Protein AF-A0A9D4QMS8-F1 (afdb_monomer_lite)

Radius of gyration: 31.34 Å; chains: 1; bounding box: 72×50×86 Å

Organism: Dreissena polymorpha (NCBI:txid45954)

Structure (mmCIF, N/CA/C/O backbone):
data_AF-A0A9D4QMS8-F1
#
_entry.id   AF-A0A9D4QMS8-F1
#
loop_
_atom_site.group_PDB
_atom_site.id
_atom_site.type_symbol
_atom_site.label_atom_id
_atom_site.label_alt_id
_atom_site.label_comp_id
_atom_site.label_asym_id
_atom_site.label_entity_id
_atom_site.label_seq_id
_atom_site.pdbx_PDB_ins_code
_atom_site.Cartn_x
_atom_site.Cartn_y
_atom_site.Cartn_z
_atom_site.occupancy
_atom_site.B_iso_or_equiv
_atom_site.auth_seq_id
_atom_site.auth_comp_id
_atom_site.auth_asym_id
_atom_site.auth_atom_id
_atom_site.pdbx_PDB_model_num
ATOM 1 N N . MET A 1 1 ? -24.907 -7.810 44.178 1.00 37.44 1 MET A N 1
ATOM 2 C CA . MET A 1 1 ? -25.648 -6.764 44.920 1.00 37.44 1 MET A CA 1
ATOM 3 C C . MET A 1 1 ? -25.912 -5.608 43.970 1.00 37.44 1 MET A C 1
ATOM 5 O O . MET A 1 1 ? -24.950 -5.029 43.487 1.00 37.44 1 MET A O 1
ATOM 9 N N . ARG A 1 2 ? -27.178 -5.302 43.659 1.00 38.91 2 ARG A N 1
ATOM 10 C CA . ARG A 1 2 ? -27.547 -4.048 42.981 1.00 38.91 2 ARG A CA 1
ATOM 11 C C . ARG A 1 2 ? -27.600 -2.960 44.054 1.00 38.91 2 ARG A C 1
ATOM 13 O O . ARG A 1 2 ? -28.464 -3.035 44.921 1.00 38.91 2 ARG A O 1
ATOM 20 N N . GLN A 1 3 ? -26.675 -2.004 44.044 1.00 41.88 3 GLN A N 1
ATOM 21 C CA . GLN A 1 3 ? -26.854 -0.771 44.811 1.00 41.88 3 GLN A CA 1
ATOM 22 C C . GLN A 1 3 ? -27.420 0.285 43.865 1.00 41.88 3 GLN A C 1
ATOM 24 O O . GLN A 1 3 ? -26.718 0.803 43.003 1.00 41.88 3 GLN A O 1
ATOM 29 N N . THR A 1 4 ? -28.710 0.574 44.013 1.00 39.75 4 THR A N 1
ATOM 30 C CA . THR A 1 4 ? -29.374 1.683 43.327 1.00 39.75 4 THR A CA 1
ATOM 31 C C . THR A 1 4 ? -29.282 2.907 44.238 1.00 39.75 4 THR A C 1
ATOM 33 O O . THR A 1 4 ? -30.082 3.059 45.157 1.00 39.75 4 THR A O 1
ATOM 36 N N . LEU A 1 5 ? -28.280 3.764 44.034 1.00 39.78 5 LEU A N 1
ATOM 37 C CA . LEU A 1 5 ? -28.201 5.067 44.701 1.00 39.78 5 LEU A CA 1
ATOM 38 C C . LEU A 1 5 ? -29.027 6.077 43.898 1.00 39.78 5 LEU A C 1
ATOM 40 O O . LEU A 1 5 ? -28.584 6.597 42.878 1.00 39.78 5 LEU A O 1
ATOM 44 N N . THR A 1 6 ? -30.255 6.336 44.342 1.00 34.12 6 THR A N 1
ATOM 45 C CA . THR A 1 6 ? -31.127 7.361 43.753 1.00 34.12 6 THR A CA 1
ATOM 46 C C . THR A 1 6 ? -30.777 8.728 44.349 1.00 34.12 6 THR A C 1
ATOM 48 O O . THR A 1 6 ? -31.204 9.054 45.454 1.00 34.12 6 THR A O 1
ATOM 51 N N . CYS A 1 7 ? -29.997 9.532 43.624 1.00 36.03 7 CYS A N 1
ATOM 52 C CA . CYS A 1 7 ? -29.842 10.970 43.863 1.00 36.03 7 CYS A CA 1
ATOM 53 C C . CYS A 1 7 ? -30.519 11.738 42.713 1.00 36.03 7 CYS A C 1
ATOM 55 O O . CYS A 1 7 ? -30.542 11.261 41.583 1.00 36.03 7 CYS A O 1
ATOM 57 N N . LYS A 1 8 ? -31.088 12.916 42.991 1.00 45.84 8 LYS A N 1
ATOM 58 C CA . LYS A 1 8 ? -31.917 13.746 42.086 1.00 45.84 8 LYS A CA 1
ATOM 59 C C . LYS A 1 8 ? -31.220 14.289 40.811 1.00 45.84 8 LYS A C 1
ATOM 61 O O . LYS A 1 8 ? -31.780 15.156 40.155 1.00 45.84 8 LYS A O 1
ATOM 66 N N . TYR A 1 9 ? -30.043 13.796 40.433 1.00 44.19 9 TYR A N 1
ATOM 67 C CA . TYR A 1 9 ? -29.250 14.269 39.293 1.00 44.19 9 TYR A CA 1
ATOM 68 C C . TYR A 1 9 ? -28.593 13.067 38.592 1.00 44.19 9 TYR A C 1
ATOM 70 O O . TYR A 1 9 ? -27.932 12.291 39.271 1.00 44.19 9 TYR A O 1
ATOM 78 N N . LYS A 1 10 ? -28.816 12.916 37.273 1.00 53.00 10 LYS A N 1
ATOM 79 C CA . LYS A 1 10 ? -28.286 11.894 36.330 1.00 53.00 10 LYS A CA 1
ATOM 80 C C . LYS A 1 10 ? -28.158 10.457 36.892 1.00 53.00 10 LYS A C 1
ATOM 82 O O . LYS A 1 10 ? -27.239 10.128 37.640 1.00 53.00 10 LYS A O 1
ATOM 87 N N . LYS A 1 11 ? -29.077 9.563 36.511 1.00 69.38 11 LYS A N 1
ATOM 88 C CA . LYS A 1 11 ? -29.089 8.161 36.964 1.00 69.38 11 LYS A CA 1
ATOM 89 C C . LYS A 1 11 ? -28.050 7.344 36.185 1.00 69.38 11 LYS A C 1
ATOM 91 O O . LYS A 1 11 ? -28.355 6.845 35.116 1.00 69.38 11 LYS A O 1
ATOM 96 N N . VAL A 1 12 ? -26.850 7.190 36.743 1.00 78.19 12 VAL A N 1
ATOM 97 C CA . VAL A 1 12 ? -25.803 6.302 36.201 1.00 78.19 12 VAL A CA 1
ATOM 98 C C . VAL A 1 12 ? -25.992 4.888 36.754 1.00 78.19 12 VAL A C 1
ATOM 100 O O . VAL A 1 12 ? -26.058 4.708 37.975 1.00 78.19 12 VAL A O 1
ATOM 103 N N . LEU A 1 13 ? -26.046 3.876 35.887 1.00 81.69 13 LEU A N 1
ATOM 104 C CA . LEU A 1 13 ? -26.132 2.472 36.297 1.00 81.69 13 LEU A CA 1
ATOM 105 C C . LEU A 1 13 ? -24.728 1.881 36.471 1.00 81.69 13 LEU A C 1
ATOM 107 O O . LEU A 1 13 ? -23.961 1.796 35.519 1.00 81.69 13 LEU A O 1
ATOM 111 N N . LEU A 1 14 ? -24.387 1.462 37.692 1.00 86.62 14 LEU A N 1
ATOM 112 C CA . LEU A 1 14 ? -23.085 0.875 38.032 1.00 86.62 14 LEU A CA 1
ATOM 113 C C . LEU A 1 14 ? -23.229 -0.625 38.306 1.00 86.62 14 LEU A C 1
ATOM 115 O O . LEU A 1 14 ? -23.933 -1.025 39.237 1.00 86.62 14 LEU A O 1
ATOM 119 N N . VAL A 1 15 ? -22.534 -1.454 37.527 1.00 87.88 15 VAL A N 1
ATOM 120 C CA . VAL A 1 15 ? -22.555 -2.919 37.655 1.00 87.88 15 VAL A CA 1
ATOM 121 C C . VAL A 1 15 ? -21.133 -3.468 37.663 1.00 87.88 15 VAL A C 1
ATOM 123 O O . VAL A 1 15 ? -20.350 -3.242 36.749 1.00 87.88 15 VAL A O 1
ATOM 126 N N . THR A 1 16 ? -20.773 -4.226 38.696 1.00 87.19 16 THR A N 1
ATOM 127 C CA . THR A 1 16 ? -19.440 -4.851 38.754 1.00 87.19 16 THR A CA 1
ATOM 128 C C . THR A 1 16 ? -19.381 -6.133 37.924 1.00 87.19 16 THR A C 1
ATOM 130 O O . THR A 1 16 ? -18.421 -6.339 37.193 1.00 87.19 16 THR A O 1
ATOM 133 N N . TYR A 1 17 ? -20.414 -6.974 38.015 1.00 89.88 17 TYR A N 1
ATOM 134 C CA . TYR A 1 17 ? -20.514 -8.236 37.284 1.00 89.88 17 TYR A CA 1
ATOM 135 C C . TYR A 1 17 ? -21.948 -8.467 36.817 1.00 89.88 17 TYR A C 1
ATOM 137 O O . TYR A 1 17 ? -22.880 -8.304 37.612 1.00 89.88 17 TYR A O 1
ATOM 145 N N . GLY A 1 18 ? -22.114 -8.922 35.576 1.00 89.50 18 GLY A N 1
ATOM 146 C CA . GLY A 1 18 ? -23.362 -9.516 35.098 1.00 89.50 18 GLY A CA 1
ATOM 147 C C . GLY A 1 18 ? -23.845 -8.976 33.758 1.00 89.50 18 GLY A C 1
ATOM 148 O O . GLY A 1 18 ? -23.089 -8.391 32.990 1.00 89.50 18 GLY A O 1
ATOM 149 N N . VAL A 1 19 ? -25.127 -9.215 33.488 1.00 90.25 19 VAL A N 1
ATOM 150 C CA . VAL A 1 19 ? -25.818 -8.708 32.301 1.00 90.25 19 VAL A CA 1
ATOM 151 C C . VAL A 1 19 ? -26.531 -7.411 32.662 1.00 90.25 19 VAL A C 1
ATOM 153 O O . VAL A 1 19 ? -27.260 -7.357 33.660 1.00 90.25 19 VAL A O 1
ATOM 156 N N . THR A 1 20 ? -26.314 -6.380 31.854 1.00 89.06 20 THR A N 1
ATOM 157 C CA . THR A 1 20 ? -26.879 -5.045 32.043 1.00 89.06 20 THR A CA 1
ATOM 158 C C . THR A 1 20 ? -27.682 -4.651 30.814 1.00 89.06 20 THR A C 1
ATOM 160 O O . THR A 1 20 ? -27.188 -4.771 29.699 1.00 89.06 20 THR A O 1
ATOM 163 N N . VAL A 1 21 ? -28.911 -4.186 31.039 1.00 88.19 21 VAL A N 1
ATOM 164 C CA . VAL A 1 21 ? -29.788 -3.622 30.009 1.00 88.19 21 VAL A CA 1
ATOM 165 C C . VAL A 1 21 ? -30.271 -2.264 30.505 1.00 88.19 21 VAL A C 1
ATOM 167 O O . VAL A 1 21 ? -30.717 -2.171 31.656 1.00 88.19 21 VAL A O 1
ATOM 170 N N . GLY A 1 22 ? -30.168 -1.229 29.678 1.00 82.62 22 GLY A N 1
ATOM 171 C CA . GLY A 1 22 ? -30.729 0.088 29.972 1.00 82.62 22 GLY A CA 1
ATOM 172 C C . GLY A 1 22 ? -30.340 1.152 28.953 1.00 82.62 22 GLY A C 1
ATOM 173 O O . GLY A 1 22 ? -29.416 0.965 28.178 1.00 82.62 22 GLY A O 1
ATOM 174 N N . ASP A 1 23 ? -31.023 2.287 29.004 1.00 80.44 23 ASP A N 1
ATOM 175 C CA . ASP A 1 23 ? -31.020 3.210 27.862 1.00 80.44 23 ASP A CA 1
ATOM 176 C C . ASP A 1 23 ? -29.972 4.334 27.996 1.00 80.44 23 ASP A C 1
ATOM 178 O O . ASP A 1 23 ? -29.626 4.987 27.019 1.00 80.44 23 ASP A O 1
ATOM 182 N N . LEU A 1 24 ? -29.461 4.598 29.210 1.00 86.94 24 LEU A N 1
ATOM 183 C CA . LEU A 1 24 ? -28.627 5.775 29.482 1.00 86.94 24 LEU A CA 1
ATOM 184 C C . LEU A 1 24 ? -27.561 5.532 30.562 1.00 86.94 24 LEU A C 1
ATOM 186 O O . LEU A 1 24 ? -27.858 4.961 31.617 1.00 86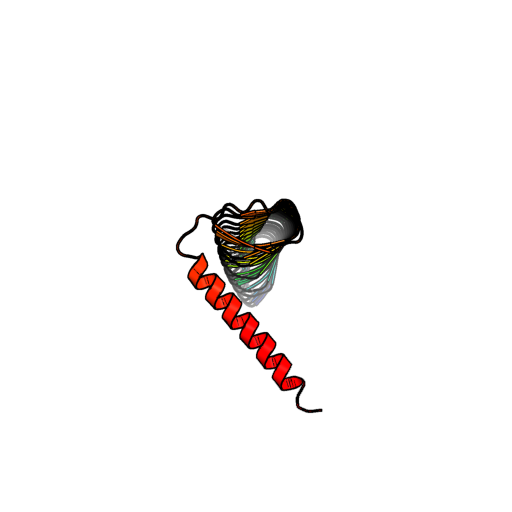.94 24 LEU A O 1
ATOM 190 N N . ASP A 1 25 ? -26.356 6.069 30.344 1.00 89.38 25 ASP A N 1
ATOM 191 C CA . ASP A 1 25 ? -25.272 6.188 31.333 1.00 89.38 25 ASP A CA 1
ATOM 192 C C . ASP A 1 25 ? -24.930 4.857 32.044 1.00 89.38 25 ASP A C 1
ATOM 194 O O . ASP A 1 25 ? -25.018 4.728 33.276 1.00 89.38 25 ASP A O 1
ATOM 198 N N . ILE A 1 26 ? -24.500 3.848 31.284 1.00 89.50 26 ILE A N 1
ATOM 199 C CA . ILE A 1 26 ? -24.148 2.527 31.824 1.00 89.50 26 ILE A CA 1
ATOM 200 C C . ILE A 1 26 ? -22.644 2.418 32.096 1.00 89.50 26 ILE A C 1
ATOM 202 O O . ILE A 1 26 ? -21.803 2.714 31.251 1.00 89.50 26 ILE A O 1
ATOM 206 N N . LYS A 1 27 ? -22.283 1.921 33.283 1.00 93.31 27 LYS A N 1
ATOM 207 C CA . LYS A 1 27 ? -20.908 1.578 33.666 1.00 93.31 27 LYS A CA 1
ATOM 208 C C . LYS A 1 27 ? -20.825 0.136 34.157 1.00 93.31 27 LYS A C 1
ATOM 210 O O . LYS A 1 27 ? -21.314 -0.173 35.246 1.00 93.31 27 LYS A O 1
ATOM 215 N N . VAL A 1 28 ? -20.143 -0.721 33.397 1.00 91.81 28 VAL A N 1
ATOM 216 C CA . VAL A 1 28 ? -19.930 -2.139 33.729 1.00 91.81 28 VAL A CA 1
ATOM 217 C C . VAL A 1 28 ? -18.442 -2.461 33.860 1.00 91.81 28 VAL A C 1
ATOM 219 O O . VAL A 1 28 ? -17.630 -2.095 33.012 1.00 91.81 28 VAL A O 1
ATOM 222 N N . THR A 1 29 ? -18.051 -3.168 34.923 1.00 92.12 29 THR A N 1
ATOM 223 C CA . THR A 1 29 ? -16.671 -3.673 35.040 1.00 92.12 29 THR A CA 1
ATOM 224 C C . THR A 1 29 ? -16.492 -4.966 34.247 1.00 92.12 29 THR A C 1
ATOM 226 O O . THR A 1 29 ? -15.608 -5.027 33.399 1.00 92.12 29 THR A O 1
ATOM 229 N N . TYR A 1 30 ? -17.347 -5.965 34.469 1.00 93.12 30 TYR A N 1
ATOM 230 C CA . TYR A 1 30 ? -17.309 -7.246 33.764 1.00 93.12 30 TYR A CA 1
ATOM 231 C C . TYR A 1 30 ? -18.706 -7.678 33.317 1.00 93.12 30 TYR A C 1
ATOM 233 O O . TYR A 1 30 ? -19.609 -7.803 34.150 1.00 93.12 30 TYR A O 1
ATOM 241 N N . GLY A 1 31 ? -18.874 -7.996 32.034 1.00 92.19 31 GLY A N 1
ATOM 242 C CA . GLY A 1 31 ? -20.051 -8.730 31.567 1.00 92.19 31 GLY A CA 1
ATOM 243 C C . GLY A 1 31 ? -20.598 -8.292 30.217 1.00 92.19 31 GLY A C 1
ATOM 244 O O . GLY A 1 31 ? -19.858 -7.844 29.348 1.00 92.19 31 GLY A O 1
ATOM 245 N N . VAL A 1 32 ? -21.903 -8.489 30.039 1.00 93.50 32 VAL A N 1
ATOM 246 C CA . VAL A 1 32 ? -22.615 -8.187 28.790 1.00 93.50 32 VAL A CA 1
ATOM 247 C C . VAL A 1 32 ? -23.472 -6.951 29.006 1.00 93.50 32 VAL A C 1
ATOM 249 O O . VAL A 1 32 ? -24.218 -6.885 29.986 1.00 93.50 32 VAL A O 1
ATOM 252 N N . THR A 1 33 ? -23.365 -5.983 28.104 1.00 93.44 33 THR A N 1
ATOM 253 C CA . THR A 1 33 ? -24.121 -4.731 28.162 1.00 93.44 33 THR A CA 1
ATOM 254 C C . THR A 1 33 ? -24.902 -4.534 26.875 1.00 93.44 33 THR A C 1
ATOM 256 O O . THR A 1 33 ? -24.331 -4.653 25.797 1.00 93.44 33 THR A O 1
ATOM 259 N N . VAL A 1 34 ? -26.188 -4.225 27.013 1.00 93.44 34 VAL A N 1
ATOM 260 C CA . VAL A 1 34 ? -27.060 -3.758 25.933 1.00 93.44 34 VAL A CA 1
ATOM 261 C C . VAL A 1 34 ? -27.623 -2.405 26.355 1.00 93.44 34 VAL A C 1
ATOM 263 O O . VAL A 1 34 ? -28.148 -2.294 27.468 1.00 93.44 34 VAL A O 1
ATOM 266 N N . GLY A 1 35 ? -27.501 -1.386 25.516 1.00 89.94 35 GLY A N 1
ATOM 267 C CA . GLY A 1 35 ? -28.077 -0.076 25.803 1.00 89.94 35 GLY A CA 1
ATOM 268 C C . GLY A 1 35 ? -27.888 0.933 24.686 1.00 89.94 35 GLY A C 1
ATOM 269 O O . GLY A 1 35 ? -27.147 0.667 23.753 1.00 89.94 35 GLY A O 1
ATOM 270 N N . ASP A 1 36 ? -28.503 2.100 24.820 1.00 87.94 36 ASP A N 1
ATOM 271 C CA . ASP A 1 36 ? -28.596 3.026 23.686 1.00 87.94 36 ASP A CA 1
ATOM 272 C C . ASP A 1 36 ? -27.530 4.130 23.765 1.00 87.94 36 ASP A C 1
ATOM 274 O O . ASP A 1 36 ? -26.875 4.432 22.772 1.00 87.94 36 ASP A O 1
ATOM 278 N N . LEU A 1 37 ? -27.313 4.717 24.954 1.00 90.75 37 LEU A N 1
ATOM 279 C CA . LEU A 1 37 ? -26.464 5.902 25.124 1.00 90.75 37 LEU A CA 1
ATOM 280 C C . LEU A 1 37 ? -25.437 5.785 26.260 1.00 90.75 37 LEU A C 1
ATOM 282 O O . LEU A 1 37 ? -25.763 5.394 27.388 1.00 90.75 37 LEU A O 1
ATOM 286 N N . ASP A 1 38 ? -24.222 6.287 26.009 1.00 93.25 38 ASP A N 1
ATOM 287 C CA . ASP A 1 38 ? -23.189 6.541 27.026 1.00 93.25 38 ASP A CA 1
ATOM 288 C C . ASP A 1 38 ? -22.756 5.258 27.772 1.00 93.25 38 ASP A C 1
ATOM 290 O O . ASP A 1 38 ? -22.838 5.150 29.006 1.00 93.25 38 ASP A O 1
ATOM 294 N N . ILE A 1 39 ? -22.254 4.262 27.035 1.00 94.19 39 ILE A N 1
ATOM 295 C CA . ILE A 1 39 ? -21.845 2.967 27.600 1.00 94.19 39 ILE A CA 1
ATOM 296 C C . ILE A 1 39 ? -20.343 2.928 27.890 1.00 94.19 39 ILE A C 1
ATOM 298 O O . ILE A 1 39 ? -19.499 3.187 27.033 1.00 94.19 39 ILE A O 1
ATOM 302 N N . LYS A 1 40 ? -19.976 2.528 29.111 1.00 96.31 40 LYS A N 1
ATOM 303 C CA . LYS A 1 40 ? -18.587 2.283 29.528 1.00 96.31 40 LYS A CA 1
ATOM 304 C C . LYS A 1 40 ? -18.425 0.872 30.077 1.00 96.31 40 LYS A C 1
ATOM 306 O O . LYS A 1 40 ? -18.918 0.577 31.166 1.00 96.31 40 LYS A O 1
ATOM 311 N N . VAL A 1 41 ? -17.664 0.032 29.377 1.00 95.88 41 VAL A N 1
ATOM 312 C CA . VAL A 1 41 ? -17.358 -1.346 29.793 1.00 95.88 41 VAL A CA 1
ATOM 313 C C . VAL A 1 41 ? -15.852 -1.541 29.947 1.00 95.88 41 VAL A C 1
ATOM 315 O O . VAL A 1 41 ? -15.060 -1.157 29.088 1.00 95.88 41 VAL A O 1
ATOM 318 N N . THR A 1 42 ? -15.419 -2.141 31.057 1.00 97.00 42 THR A N 1
ATOM 319 C CA . THR A 1 42 ? -13.993 -2.486 31.214 1.00 97.00 42 THR A CA 1
ATOM 320 C C . THR A 1 42 ? -13.676 -3.795 30.492 1.00 97.00 42 THR A C 1
ATOM 322 O O . THR A 1 42 ? -12.776 -3.818 29.659 1.00 97.00 42 THR A O 1
ATOM 325 N N . TYR A 1 43 ? -14.445 -4.854 30.751 1.00 96.50 43 TYR A N 1
ATOM 326 C CA . TYR A 1 43 ? -14.286 -6.161 30.117 1.00 96.50 43 TYR A CA 1
ATOM 327 C C . TYR A 1 43 ? -15.636 -6.740 29.688 1.00 96.50 43 TYR A C 1
ATOM 329 O O . TYR A 1 43 ? -16.521 -6.920 30.529 1.00 96.50 43 TYR A O 1
ATOM 337 N N . GLY A 1 44 ? -15.766 -7.117 28.416 1.00 95.50 44 GLY A N 1
ATOM 338 C CA . GLY A 1 44 ? -16.852 -7.987 27.964 1.00 95.50 44 GLY A CA 1
ATOM 339 C C . GLY A 1 44 ? -17.459 -7.622 26.617 1.00 95.50 44 GLY A C 1
ATOM 340 O O . GLY A 1 44 ? -16.762 -7.156 25.722 1.00 95.50 44 GLY A O 1
ATOM 341 N N . VAL A 1 45 ? -18.751 -7.907 26.463 1.00 96.56 45 VAL A N 1
ATOM 342 C CA . VAL A 1 45 ? -19.480 -7.722 25.200 1.00 96.56 45 VAL A CA 1
ATOM 343 C C . VAL A 1 45 ? -20.419 -6.536 25.340 1.00 96.56 45 VAL A C 1
ATOM 345 O O . VAL A 1 45 ? -21.168 -6.458 26.316 1.00 96.56 45 VAL A O 1
ATOM 348 N N . THR A 1 46 ? -20.379 -5.626 24.375 1.00 96.12 46 THR A N 1
ATOM 349 C CA . THR A 1 46 ? -21.232 -4.436 24.347 1.00 96.12 46 THR A CA 1
ATOM 350 C C . THR A 1 46 ? -22.000 -4.382 23.041 1.00 96.12 46 THR A C 1
ATOM 352 O O . THR A 1 46 ? -21.405 -4.529 21.979 1.00 96.12 46 THR A O 1
ATOM 355 N N . VAL A 1 47 ? -23.306 -4.165 23.141 1.00 95.88 47 VAL A N 1
ATOM 356 C CA . VAL A 1 47 ? -24.178 -3.799 22.026 1.00 95.88 47 VAL A CA 1
ATOM 357 C C . VAL A 1 47 ? -24.800 -2.453 22.372 1.00 95.88 47 VAL A C 1
ATOM 359 O O . VAL A 1 47 ? -25.332 -2.312 23.479 1.00 95.88 47 VAL A O 1
ATOM 362 N N . GLY A 1 48 ? -24.718 -1.479 21.476 1.00 92.75 48 GLY A N 1
ATOM 363 C CA . GLY A 1 48 ? -25.426 -0.219 21.659 1.00 92.75 48 GLY A CA 1
ATOM 364 C C . GLY A 1 48 ? -25.301 0.746 20.501 1.00 92.75 48 GLY A C 1
ATOM 365 O O . GLY A 1 48 ? -24.575 0.469 19.559 1.00 92.75 48 GLY A O 1
ATOM 366 N N . ASP A 1 49 ? -25.963 1.890 20.604 1.00 90.69 49 ASP A N 1
ATOM 367 C CA . ASP A 1 49 ? -26.136 2.756 19.436 1.00 90.69 49 ASP A CA 1
ATOM 368 C C . ASP A 1 49 ? -25.143 3.925 19.446 1.00 90.69 49 ASP A C 1
ATOM 370 O O . ASP A 1 49 ? -24.526 4.222 18.428 1.00 90.69 49 ASP A O 1
ATOM 374 N N . LEU A 1 50 ? -24.948 4.581 20.599 1.00 93.81 50 LEU A N 1
ATOM 375 C CA . LEU A 1 50 ? -24.198 5.836 20.688 1.00 93.81 50 LEU A CA 1
ATOM 376 C C . LEU A 1 50 ? -23.219 5.889 21.872 1.00 93.81 50 LEU A C 1
ATOM 378 O O . LEU A 1 50 ? -23.562 5.629 23.032 1.00 93.81 50 LEU A O 1
ATOM 382 N N . ASP A 1 51 ? -22.002 6.359 21.588 1.00 95.62 51 ASP A N 1
ATOM 383 C CA . ASP A 1 51 ? -20.997 6.769 22.578 1.00 95.62 51 ASP A CA 1
ATOM 384 C C . ASP A 1 51 ? -20.443 5.599 23.424 1.00 95.62 51 ASP A C 1
ATOM 386 O O . ASP A 1 51 ? -20.410 5.614 24.664 1.00 95.62 51 ASP A O 1
ATOM 390 N N . ILE A 1 52 ? -19.949 4.559 22.748 1.00 96.56 52 ILE A N 1
ATOM 391 C CA . ILE A 1 52 ? -19.480 3.321 23.385 1.00 96.56 52 ILE A CA 1
ATOM 392 C C . ILE A 1 52 ? -17.983 3.380 23.692 1.00 96.56 52 ILE A C 1
ATOM 394 O O . ILE A 1 52 ? -17.139 3.625 22.832 1.00 96.56 52 ILE A O 1
ATOM 398 N N . LYS A 1 53 ? -17.611 3.080 24.939 1.00 97.44 53 LYS A N 1
ATOM 399 C CA . LYS A 1 53 ? -16.215 3.006 25.395 1.00 97.44 53 LYS A CA 1
ATOM 400 C C . LYS A 1 53 ? -15.934 1.648 26.039 1.00 97.44 53 LYS A C 1
ATOM 402 O O . LYS A 1 53 ? -16.370 1.399 27.164 1.00 97.44 53 LYS A O 1
ATOM 407 N N . VAL A 1 54 ? -15.148 0.800 25.368 1.00 97.31 54 VAL A N 1
ATOM 408 C CA . VAL A 1 54 ? -14.743 -0.528 25.872 1.00 97.31 54 VAL A CA 1
ATOM 409 C C . VAL A 1 54 ? -13.228 -0.615 26.042 1.00 97.31 54 VAL A C 1
ATOM 411 O O . VAL A 1 54 ? -12.455 -0.213 25.173 1.00 97.31 54 VAL A O 1
ATOM 414 N N . THR A 1 55 ? -12.761 -1.141 27.176 1.00 97.88 55 THR A N 1
ATOM 415 C CA . THR A 1 55 ? -11.313 -1.371 27.354 1.00 97.88 55 THR A CA 1
ATOM 416 C C . THR A 1 55 ? -10.890 -2.690 26.709 1.00 97.88 55 THR A C 1
ATOM 418 O O . THR A 1 55 ? -9.969 -2.690 25.898 1.00 97.88 55 THR A O 1
ATOM 421 N N . TYR A 1 56 ? -11.590 -3.785 27.011 1.00 97.44 56 TYR A N 1
ATOM 422 C CA . TYR A 1 56 ? -11.330 -5.111 26.452 1.00 97.44 56 TYR A CA 1
ATOM 423 C C . TYR A 1 56 ? -12.628 -5.809 26.042 1.00 97.44 56 TYR A C 1
ATOM 425 O O . TYR A 1 56 ? -13.512 -5.989 26.885 1.00 97.44 56 TYR A O 1
ATOM 433 N N . GLY A 1 57 ? -12.715 -6.285 24.800 1.00 96.44 57 GLY A N 1
ATOM 434 C CA . GLY A 1 57 ? -13.738 -7.256 24.411 1.00 96.44 57 GLY A CA 1
ATOM 435 C C . GLY A 1 57 ? -14.327 -7.064 23.020 1.00 96.44 57 GLY A C 1
ATOM 436 O O . GLY A 1 57 ? -13.600 -6.774 22.079 1.00 96.44 57 GLY A O 1
ATOM 437 N N . VAL A 1 58 ? -15.629 -7.312 22.888 1.00 97.25 58 VAL A N 1
ATOM 438 C CA . VAL A 1 58 ? -16.343 -7.252 21.605 1.00 97.25 58 VAL A CA 1
ATOM 439 C C . VAL A 1 58 ? -17.376 -6.140 21.670 1.00 97.25 58 VAL A C 1
ATOM 441 O O . VAL A 1 58 ? -18.147 -6.080 22.631 1.00 97.25 58 VAL A O 1
ATOM 444 N N . THR A 1 59 ? -17.401 -5.291 20.651 1.00 96.56 59 THR A N 1
ATOM 445 C CA . THR A 1 59 ? -18.363 -4.195 20.542 1.00 96.56 59 THR A CA 1
ATOM 446 C C . THR A 1 59 ? -19.112 -4.292 19.226 1.00 96.56 59 THR A C 1
ATOM 448 O O . THR A 1 59 ? -18.493 -4.436 18.175 1.00 96.56 59 THR A O 1
ATOM 451 N N . VAL A 1 60 ? -20.432 -4.190 19.303 1.00 96.38 60 VAL A N 1
ATOM 452 C CA . VAL A 1 60 ? -21.311 -3.932 18.165 1.00 96.38 60 VAL A CA 1
ATOM 453 C C . VAL A 1 60 ? -21.998 -2.599 18.426 1.00 96.38 60 VAL A C 1
ATOM 455 O O . VAL A 1 60 ? -22.529 -2.414 19.525 1.00 96.38 60 VAL A O 1
ATOM 458 N N . GLY A 1 61 ? -21.970 -1.678 17.472 1.00 93.38 61 GLY A N 1
ATOM 459 C CA . GLY A 1 61 ? -22.750 -0.454 17.594 1.00 93.38 61 GLY A CA 1
ATOM 460 C C . GLY A 1 61 ? -22.657 0.484 16.411 1.00 93.38 61 GLY A C 1
ATOM 461 O O . GLY A 1 61 ? -21.905 0.219 15.485 1.00 93.38 61 GLY A O 1
ATOM 462 N N . ASP A 1 62 ? -23.374 1.597 16.475 1.00 91.38 62 ASP A N 1
ATOM 463 C CA . ASP A 1 62 ? -23.593 2.404 15.273 1.00 91.38 62 ASP A CA 1
ATOM 464 C C . ASP A 1 62 ? -22.685 3.640 15.237 1.00 91.38 62 ASP A C 1
ATOM 466 O O . ASP A 1 62 ? -22.064 3.915 14.215 1.00 91.38 62 ASP A O 1
ATOM 470 N N . LEU A 1 63 ? -22.561 4.379 16.347 1.00 94.12 63 LEU A N 1
ATOM 471 C CA . LEU A 1 63 ? -21.915 5.695 16.371 1.00 94.12 63 LEU A CA 1
ATOM 472 C C . LEU A 1 63 ? -20.955 5.888 17.557 1.00 94.12 63 LEU A C 1
ATOM 474 O O . LEU A 1 63 ? -21.274 5.606 18.717 1.00 94.12 63 LEU A O 1
ATOM 478 N N . ASP A 1 64 ? -19.785 6.464 17.270 1.00 95.88 64 ASP A N 1
ATOM 479 C CA . ASP A 1 64 ? -18.788 6.909 18.253 1.00 95.88 64 ASP A CA 1
ATOM 480 C C . ASP A 1 64 ? -18.253 5.769 19.139 1.00 95.88 64 ASP A C 1
ATOM 482 O O . ASP A 1 64 ? -18.329 5.779 20.377 1.00 95.88 64 ASP A O 1
ATOM 486 N N . ILE A 1 65 ? -17.647 4.766 18.500 1.00 96.44 65 ILE A N 1
ATOM 487 C CA . ILE A 1 65 ? -17.084 3.597 19.183 1.00 96.44 65 ILE A CA 1
ATOM 488 C C . ILE A 1 65 ? -15.605 3.808 19.495 1.00 96.44 65 ILE A C 1
ATOM 490 O O . ILE A 1 65 ? -14.768 4.023 18.619 1.00 96.44 65 ILE A O 1
ATOM 494 N N . LYS A 1 66 ? -15.232 3.642 20.766 1.00 97.38 66 LYS A N 1
ATOM 495 C CA . LYS A 1 66 ? -13.834 3.618 21.203 1.00 97.38 66 LYS A CA 1
ATOM 496 C C . LYS A 1 66 ? -13.493 2.323 21.926 1.00 97.38 66 LYS A C 1
ATOM 498 O O . LYS A 1 66 ? -13.958 2.091 23.045 1.00 97.38 66 LYS A O 1
ATOM 503 N N . VAL A 1 67 ? -12.587 1.536 21.347 1.00 96.88 67 VAL A N 1
ATOM 504 C CA . VAL A 1 67 ? -12.097 0.284 21.944 1.00 96.88 67 VAL A CA 1
ATOM 505 C C . VAL A 1 67 ? -10.580 0.293 22.088 1.00 96.88 67 VAL A C 1
ATOM 507 O O . VAL A 1 67 ? -9.845 0.720 21.200 1.00 96.88 67 VAL A O 1
ATOM 510 N N . THR A 1 68 ? -10.082 -0.164 23.238 1.00 97.44 68 THR A N 1
ATOM 511 C CA . THR A 1 68 ? -8.626 -0.283 23.435 1.00 97.44 68 THR A CA 1
ATOM 512 C C . THR A 1 68 ? -8.105 -1.604 22.870 1.00 97.44 68 THR A C 1
ATOM 514 O O . THR A 1 68 ? -7.191 -1.584 22.052 1.00 97.44 68 THR A O 1
ATOM 517 N N . TYR A 1 69 ? -8.709 -2.728 23.255 1.00 96.88 69 TYR A N 1
ATOM 518 C CA . TYR A 1 69 ? -8.368 -4.062 22.761 1.00 96.88 69 TYR A CA 1
ATOM 519 C C . TYR A 1 69 ? -9.641 -4.829 22.416 1.00 96.88 69 TYR A C 1
ATOM 521 O O . TYR A 1 69 ? -10.473 -5.040 23.303 1.00 96.88 69 TYR A O 1
ATOM 529 N N . GLY A 1 70 ? -9.814 -5.280 21.176 1.00 95.31 70 GLY A N 1
ATOM 530 C CA . GLY A 1 70 ? -11.037 -6.009 20.869 1.00 95.31 70 GLY A CA 1
ATOM 531 C C . GLY A 1 70 ? -11.393 -6.218 19.413 1.00 95.31 70 GLY A C 1
ATOM 532 O O . GLY A 1 70 ? -10.631 -5.903 18.511 1.00 95.31 70 GLY A O 1
ATOM 533 N N . VAL A 1 71 ? -12.592 -6.760 19.227 1.00 95.88 71 VAL A N 1
ATOM 534 C CA . VAL A 1 71 ? -13.249 -6.869 17.924 1.00 95.88 71 VAL A CA 1
ATOM 535 C C . VAL A 1 71 ? -14.386 -5.861 17.885 1.00 95.88 71 VAL A C 1
ATOM 537 O O . VAL A 1 71 ? -15.164 -5.784 18.840 1.00 95.88 71 VAL A O 1
ATOM 540 N N . ILE A 1 72 ? -14.479 -5.102 16.800 1.00 94.06 72 ILE A N 1
ATOM 541 C CA . ILE A 1 72 ? -15.545 -4.127 16.584 1.00 94.06 72 ILE A CA 1
ATOM 542 C C . ILE A 1 72 ? -16.264 -4.428 15.285 1.00 94.06 72 ILE A C 1
ATOM 544 O O . ILE A 1 72 ? -15.630 -4.701 14.267 1.00 94.06 72 ILE A O 1
ATOM 548 N N . VAL A 1 73 ? -17.583 -4.325 15.356 1.00 95.19 73 VAL A N 1
ATOM 549 C CA . VAL A 1 73 ? -18.460 -4.142 14.206 1.00 95.19 73 VAL A CA 1
ATOM 550 C C . VAL A 1 73 ? -19.216 -2.843 14.447 1.00 95.19 73 VAL A C 1
ATOM 552 O O . VAL A 1 73 ? -19.828 -2.700 15.508 1.00 95.19 73 VAL A O 1
ATOM 555 N N . GLY A 1 74 ? -19.151 -1.897 13.521 1.00 92.44 74 GLY A N 1
ATOM 556 C CA . GLY A 1 74 ? -19.983 -0.707 13.624 1.00 92.44 74 GLY A CA 1
ATOM 557 C C . GLY A 1 74 ? -19.925 0.208 12.426 1.00 92.44 74 GLY A C 1
ATOM 558 O O . GLY A 1 74 ? -19.129 -0.019 11.529 1.00 92.44 74 GLY A O 1
ATOM 559 N N . ASP A 1 75 ? -20.738 1.254 12.431 1.00 90.00 75 ASP A N 1
ATOM 560 C CA . ASP A 1 75 ? -20.998 1.984 11.190 1.00 90.00 75 ASP A CA 1
ATOM 561 C C . ASP A 1 75 ? -20.167 3.268 11.096 1.00 90.00 75 ASP A C 1
ATOM 563 O O . ASP A 1 75 ? -19.533 3.512 10.074 1.00 90.00 75 ASP A O 1
ATOM 567 N N . LEU A 1 76 ? -20.124 4.080 12.159 1.00 92.81 76 LEU A N 1
ATOM 568 C CA . LEU A 1 76 ? -19.581 5.439 12.121 1.00 92.81 76 LEU A CA 1
ATOM 569 C C . LEU A 1 76 ? -18.614 5.746 13.279 1.00 92.81 76 LEU A C 1
ATOM 571 O O . LEU A 1 76 ? -18.908 5.548 14.462 1.00 92.81 76 LEU A O 1
ATOM 5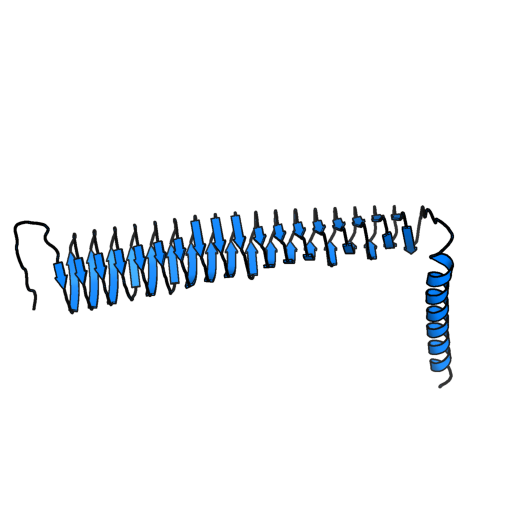75 N N . ASP A 1 77 ? -17.477 6.351 12.929 1.00 95.12 77 ASP A N 1
ATOM 576 C CA . ASP A 1 77 ? -16.553 7.031 13.847 1.00 95.12 77 ASP A CA 1
ATOM 577 C C . ASP A 1 77 ? -15.817 6.084 14.821 1.00 95.12 77 ASP A C 1
ATOM 579 O O . ASP A 1 77 ? -15.745 6.281 16.044 1.00 95.12 77 ASP A O 1
ATOM 583 N N . ILE A 1 78 ? -15.197 5.037 14.276 1.00 95.50 78 ILE A N 1
ATOM 584 C CA . ILE A 1 78 ? -14.559 3.972 15.056 1.00 95.50 78 ILE A CA 1
ATOM 585 C C . ILE A 1 78 ? -13.102 4.313 15.393 1.00 95.50 78 ILE A C 1
ATOM 587 O O . ILE A 1 78 ? -12.271 4.621 14.535 1.00 95.50 78 ILE A O 1
ATOM 591 N N . LYS A 1 79 ? -12.735 4.199 16.675 1.00 96.69 79 LYS A N 1
ATOM 592 C CA . LYS A 1 79 ? -11.361 4.402 17.166 1.00 96.69 79 LYS A CA 1
ATOM 593 C C . LYS A 1 79 ? -10.858 3.183 17.932 1.00 96.69 79 LYS A C 1
ATOM 595 O O . LYS A 1 79 ? -11.332 2.897 19.035 1.00 96.69 79 LYS A O 1
ATOM 600 N N . VAL A 1 80 ? -9.820 2.536 17.400 1.00 95.31 80 VAL A N 1
ATOM 601 C CA . VAL A 1 80 ? -9.258 1.289 17.950 1.00 95.31 80 VAL A CA 1
ATOM 602 C C . VAL A 1 80 ? -7.768 1.420 18.212 1.00 95.31 80 VAL A C 1
ATOM 604 O O . VAL A 1 80 ? -7.034 2.108 17.496 1.00 95.31 80 VAL A O 1
ATOM 607 N N . THR A 1 81 ? -7.291 0.770 19.271 1.00 95.69 81 THR A N 1
ATOM 608 C CA . THR A 1 81 ? -5.845 0.678 19.521 1.00 95.69 81 THR A CA 1
ATOM 609 C C . THR A 1 81 ? -5.292 -0.664 19.044 1.00 95.69 81 THR A C 1
ATOM 611 O O . THR A 1 81 ? -4.311 -0.650 18.304 1.00 95.69 81 THR A O 1
ATOM 614 N N . TYR A 1 82 ? -5.932 -1.784 19.402 1.00 94.69 82 TYR A N 1
ATOM 615 C CA . TYR A 1 82 ? -5.524 -3.134 18.999 1.00 94.69 82 TYR A CA 1
ATOM 616 C C . TYR A 1 82 ? -6.712 -4.073 18.720 1.00 94.69 82 TYR A C 1
ATOM 618 O O . TYR A 1 82 ? -7.607 -4.171 19.565 1.00 94.69 82 TYR A O 1
ATOM 626 N N . GLY A 1 83 ? -6.639 -4.869 17.651 1.00 93.75 83 GLY A N 1
ATOM 627 C CA . GLY A 1 83 ? -7.553 -5.987 17.392 1.00 93.75 83 GLY A CA 1
ATOM 628 C C . GLY A 1 83 ? -8.034 -6.151 15.941 1.00 93.75 83 GLY A C 1
ATOM 629 O O . GLY A 1 83 ? -7.227 -6.387 15.036 1.00 93.75 83 GLY A O 1
ATOM 630 N N . VAL A 1 84 ? -9.358 -6.155 15.751 1.00 94.75 84 VAL A N 1
ATOM 631 C CA . VAL A 1 84 ? -10.016 -6.291 14.439 1.00 94.75 84 VAL A CA 1
ATOM 632 C C . VAL A 1 84 ? -11.194 -5.329 14.361 1.00 94.75 84 VAL A C 1
ATOM 634 O O . VAL A 1 84 ? -12.020 -5.291 15.277 1.00 94.75 84 VAL A O 1
ATOM 637 N N . THR A 1 85 ? -11.308 -4.618 13.246 1.00 95.31 85 THR A N 1
ATOM 638 C CA . THR A 1 85 ? -12.361 -3.632 13.010 1.00 95.31 85 THR A CA 1
ATOM 639 C C . THR A 1 85 ? -13.038 -3.907 11.682 1.00 95.31 85 THR A C 1
ATOM 641 O O . THR A 1 85 ? -12.368 -3.997 10.654 1.00 95.31 85 THR A O 1
ATOM 644 N N . VAL A 1 86 ? -14.362 -4.012 11.727 1.00 94.75 86 VAL A N 1
ATOM 645 C CA . VAL A 1 86 ? -15.246 -3.979 10.564 1.00 94.75 86 VAL A CA 1
ATOM 646 C C . VAL A 1 86 ? -16.140 -2.758 10.719 1.00 94.75 86 VAL A C 1
ATOM 648 O O . VAL A 1 86 ? -16.766 -2.608 11.773 1.00 94.75 86 VAL A O 1
ATOM 651 N N . GLY A 1 87 ? -16.190 -1.898 9.711 1.00 91.75 87 GLY A N 1
ATOM 652 C CA . GLY A 1 87 ? -17.150 -0.804 9.700 1.00 91.75 87 GLY A CA 1
ATOM 653 C C . GLY A 1 87 ? -17.155 0.027 8.437 1.00 91.75 87 GLY A C 1
ATOM 654 O O . GLY A 1 87 ? -16.311 -0.172 7.578 1.00 91.75 87 GLY A O 1
ATOM 655 N N . ASP A 1 88 ? -18.072 0.978 8.343 1.00 86.31 88 ASP A N 1
ATOM 656 C CA . ASP A 1 88 ? -18.359 1.608 7.052 1.00 86.31 88 ASP A CA 1
ATOM 657 C C . ASP A 1 88 ? -17.649 2.963 6.909 1.00 86.31 88 ASP A C 1
ATOM 659 O O . ASP A 1 88 ? -16.992 3.234 5.900 1.00 86.31 88 ASP A O 1
ATOM 663 N N . LEU A 1 89 ? -17.732 3.813 7.938 1.00 90.50 89 LEU A N 1
ATOM 664 C CA . LEU A 1 89 ? -17.362 5.225 7.870 1.00 90.50 89 LEU A CA 1
ATOM 665 C C . LEU A 1 89 ? -16.408 5.648 9.000 1.00 90.50 89 LEU A C 1
ATOM 667 O O . LEU A 1 89 ? -16.657 5.427 10.187 1.00 90.50 89 LEU A O 1
ATOM 671 N N . ASP A 1 90 ? -15.319 6.323 8.620 1.00 93.81 90 ASP A N 1
ATOM 672 C CA . ASP A 1 90 ? -14.328 6.931 9.516 1.00 93.81 90 ASP A CA 1
ATOM 673 C C . ASP A 1 90 ? -13.715 5.968 10.551 1.00 93.81 90 ASP A C 1
ATOM 675 O O . ASP A 1 90 ? -13.967 6.030 11.760 1.00 93.81 90 ASP A O 1
ATOM 679 N N . ILE A 1 91 ? -12.810 5.102 10.093 1.00 94.44 91 ILE A N 1
ATOM 680 C CA . ILE A 1 91 ? -12.088 4.151 10.939 1.00 94.44 91 ILE A CA 1
ATOM 681 C C . ILE A 1 91 ? -10.660 4.625 11.205 1.00 94.44 91 ILE A C 1
ATOM 683 O O . ILE A 1 91 ? -9.840 4.815 10.304 1.00 94.44 91 ILE A O 1
ATOM 687 N N . LYS A 1 92 ? -10.295 4.732 12.485 1.00 96.00 92 LYS A N 1
ATOM 688 C CA . LYS A 1 92 ? -8.926 5.037 12.914 1.00 96.00 92 LYS A CA 1
ATOM 689 C C . LYS A 1 92 ? -8.366 3.958 13.827 1.00 96.00 92 LYS A C 1
ATOM 691 O O . LYS A 1 92 ? -8.784 3.842 14.982 1.00 96.00 92 LYS A O 1
ATOM 696 N N . VAL A 1 93 ? -7.313 3.279 13.367 1.00 93.62 93 VAL A N 1
ATOM 697 C CA . VAL A 1 93 ? -6.657 2.210 14.129 1.00 93.62 93 VAL A CA 1
ATOM 698 C C . VAL A 1 93 ? -5.141 2.352 14.247 1.00 93.62 93 VAL A C 1
ATOM 700 O O . VAL A 1 93 ? -4.445 2.903 13.387 1.00 93.62 93 VAL A O 1
ATOM 703 N N . THR A 1 94 ? -4.604 1.848 15.359 1.00 93.88 94 THR A N 1
ATOM 704 C CA . THR A 1 94 ? -3.157 1.772 15.590 1.00 93.88 94 THR A CA 1
ATOM 705 C C . THR A 1 94 ? -2.570 0.431 15.139 1.00 93.88 94 THR A C 1
ATOM 707 O O . THR A 1 94 ? -1.635 0.456 14.346 1.00 93.88 94 THR A O 1
ATOM 710 N N . TYR A 1 95 ? -3.108 -0.708 15.589 1.00 87.44 95 TYR A N 1
ATOM 711 C CA . TYR A 1 95 ? -2.623 -2.056 15.252 1.00 87.44 95 TYR A CA 1
ATOM 712 C C . TYR A 1 95 ? -3.783 -3.019 14.957 1.00 87.44 95 TYR A C 1
ATOM 714 O O . TYR A 1 95 ? -4.369 -3.529 15.908 1.00 87.44 95 TYR A O 1
ATOM 722 N N . ASP A 1 96 ? -4.095 -3.297 13.686 1.00 87.19 96 ASP A N 1
ATOM 723 C CA . ASP A 1 96 ? -5.319 -4.052 13.350 1.00 87.19 96 ASP A CA 1
ATOM 724 C C . ASP A 1 96 ? -5.308 -4.876 12.071 1.00 87.19 96 ASP A C 1
ATOM 726 O O . ASP A 1 96 ? -4.487 -4.687 11.170 1.00 87.19 96 ASP A O 1
ATOM 730 N N . VAL A 1 97 ? -6.351 -5.703 11.972 1.00 93.06 97 VAL A N 1
ATOM 731 C CA . VAL A 1 97 ? -7.005 -5.998 10.696 1.00 93.06 97 VAL A CA 1
ATOM 732 C C . VAL A 1 97 ? -8.203 -5.054 10.487 1.00 93.06 97 VAL A C 1
ATOM 734 O O . VAL A 1 97 ? -9.183 -5.086 11.225 1.00 93.06 97 VAL A O 1
ATOM 737 N N . THR A 1 98 ? -8.042 -4.211 9.473 1.00 93.31 98 THR A N 1
ATOM 738 C CA . THR A 1 98 ? -8.932 -3.250 8.809 1.00 93.31 98 THR A CA 1
ATOM 739 C C . THR A 1 98 ? -9.932 -3.786 7.780 1.00 93.31 98 THR A C 1
ATOM 741 O O . THR A 1 98 ? -9.437 -4.194 6.731 1.00 93.31 98 THR A O 1
ATOM 744 N N . VAL A 1 99 ? -11.253 -3.770 7.972 1.00 93.81 99 VAL A N 1
ATOM 745 C CA . VAL A 1 99 ? -12.211 -3.866 6.847 1.00 93.81 99 VAL A CA 1
ATOM 746 C C . VAL A 1 99 ? -13.178 -2.688 6.904 1.00 93.81 99 VAL A C 1
ATOM 748 O O . VAL A 1 99 ? -13.775 -2.468 7.958 1.00 93.81 99 VAL A O 1
ATOM 751 N N . GLY A 1 100 ? -13.323 -1.945 5.807 1.00 91.44 100 GLY A N 1
ATOM 752 C CA . GLY A 1 100 ? -14.346 -0.908 5.710 1.00 91.44 100 GLY A CA 1
ATOM 753 C C . GLY A 1 100 ? -14.411 -0.172 4.384 1.00 91.44 100 GLY A C 1
ATOM 754 O O . GLY A 1 100 ? -13.572 -0.402 3.525 1.00 91.44 100 GLY A O 1
ATOM 755 N N . ASP A 1 101 ? -15.369 0.736 4.237 1.00 85.81 101 ASP A N 1
ATOM 756 C CA . ASP A 1 101 ? -15.741 1.217 2.904 1.00 85.81 101 ASP A CA 1
ATOM 757 C C . ASP A 1 101 ? -15.163 2.603 2.590 1.00 85.81 101 ASP A C 1
ATOM 759 O O . ASP A 1 101 ? -14.522 2.780 1.555 1.00 85.81 101 ASP A O 1
ATOM 763 N N . LEU A 1 102 ? -15.360 3.596 3.470 1.00 89.19 102 LEU A N 1
ATOM 764 C CA . LEU A 1 102 ? -15.114 4.999 3.114 1.00 89.19 102 LEU A CA 1
ATOM 765 C C . LEU A 1 102 ? -13.731 5.523 3.517 1.00 89.19 102 LEU A C 1
ATOM 767 O O . LEU A 1 102 ? -12.898 5.765 2.660 1.00 89.19 102 LEU A O 1
ATOM 771 N N . ASP A 1 103 ? -13.473 5.712 4.811 1.00 95.31 103 ASP A N 1
ATOM 772 C CA . ASP A 1 103 ? -12.305 6.459 5.296 1.00 95.31 103 ASP A CA 1
ATOM 773 C C . ASP A 1 103 ? -11.528 5.633 6.323 1.00 95.31 103 ASP A C 1
ATOM 775 O O . ASP A 1 103 ? -11.919 5.525 7.488 1.00 95.31 103 ASP A O 1
ATOM 779 N N . ILE A 1 104 ? -10.392 5.055 5.923 1.00 96.19 104 ILE A N 1
ATOM 780 C CA . ILE A 1 104 ? -9.600 4.168 6.784 1.00 96.19 104 ILE A CA 1
ATOM 781 C C . ILE A 1 104 ? -8.207 4.731 7.035 1.00 96.19 104 ILE A C 1
ATOM 783 O O . ILE A 1 104 ? -7.389 4.934 6.136 1.00 96.19 104 ILE A O 1
ATOM 787 N N . LYS A 1 105 ? -7.859 4.877 8.314 1.00 97.56 105 LYS A N 1
ATOM 788 C CA . LYS A 1 105 ? -6.516 5.254 8.753 1.00 97.56 105 LYS A CA 1
ATOM 789 C C . LYS A 1 105 ? -5.924 4.229 9.709 1.00 97.56 105 LYS A C 1
ATOM 791 O O . LYS A 1 105 ? -6.265 4.206 10.892 1.00 97.56 105 LYS A O 1
ATOM 796 N N . VAL A 1 106 ? -4.930 3.484 9.232 1.00 97.12 106 VAL A N 1
ATOM 797 C CA . VAL A 1 106 ? -4.225 2.450 10.006 1.00 97.12 106 VAL A CA 1
ATOM 798 C C . VAL A 1 106 ? -2.744 2.795 10.166 1.00 97.12 106 VAL A C 1
ATOM 800 O O . VAL A 1 106 ? -2.056 3.220 9.235 1.00 97.12 106 VAL A O 1
ATOM 803 N N . THR A 1 107 ? -2.215 2.628 11.378 1.00 97.81 107 THR A N 1
ATOM 804 C CA . THR A 1 107 ? -0.771 2.814 11.610 1.00 97.81 107 THR A CA 1
ATOM 805 C C . THR A 1 107 ? 0.003 1.547 11.248 1.00 97.81 107 THR A C 1
ATOM 807 O O . THR A 1 107 ? 0.928 1.617 10.444 1.00 97.81 107 THR A O 1
ATOM 810 N N . TYR A 1 108 ? -0.403 0.398 11.782 1.00 96.94 108 TYR A N 1
ATOM 811 C CA . TYR A 1 108 ? 0.178 -0.912 11.504 1.00 96.94 108 TYR A CA 1
ATOM 812 C C . TYR A 1 108 ? -0.938 -1.916 11.242 1.00 96.94 108 TYR A C 1
ATOM 814 O O . TYR A 1 108 ? -1.851 -2.016 12.063 1.00 96.94 108 TYR A O 1
ATOM 822 N N . GLY A 1 109 ? -0.874 -2.681 10.154 1.00 95.75 109 GLY A N 1
ATOM 823 C CA . GLY A 1 109 ? -1.891 -3.707 9.957 1.00 95.75 109 GLY A CA 1
ATOM 824 C C . GLY A 1 109 ? -2.088 -4.232 8.551 1.00 95.75 109 GLY A C 1
ATOM 825 O O . GLY A 1 109 ? -1.287 -4.003 7.647 1.00 95.75 109 GLY A O 1
ATOM 826 N N . VAL A 1 110 ? -3.193 -4.951 8.405 1.00 97.00 110 VAL A N 1
ATOM 827 C CA . VAL A 1 110 ? -3.778 -5.312 7.113 1.00 97.00 110 VAL A CA 1
ATOM 828 C C . VAL A 1 110 ? -5.026 -4.462 6.933 1.00 97.00 110 VAL A C 1
ATOM 830 O O . VAL A 1 110 ? -5.788 -4.309 7.882 1.00 97.00 110 VAL A O 1
ATOM 833 N N . THR A 1 111 ? -5.237 -3.901 5.749 1.00 96.62 111 THR A N 1
ATOM 834 C CA . THR A 1 111 ? -6.410 -3.077 5.448 1.00 96.62 111 THR A CA 1
ATOM 835 C C . THR A 1 111 ? -7.032 -3.507 4.133 1.00 96.62 111 THR A C 1
ATOM 837 O O . THR A 1 111 ? -6.317 -3.659 3.145 1.00 96.62 111 THR A O 1
ATOM 840 N N . VAL A 1 112 ? -8.347 -3.686 4.148 1.00 96.31 112 VAL A N 1
ATOM 841 C CA . VAL A 1 112 ? -9.201 -3.880 2.979 1.00 96.31 112 VAL A CA 1
ATOM 842 C C . VAL A 1 112 ? -10.240 -2.765 2.994 1.00 96.31 112 VAL A C 1
ATOM 844 O O . VAL A 1 112 ? -10.843 -2.540 4.047 1.00 96.31 112 VAL A O 1
ATOM 847 N N . GLY A 1 113 ? -10.423 -2.070 1.875 1.00 93.25 113 GLY A N 1
ATOM 848 C CA . GLY A 1 113 ? -11.506 -1.103 1.739 1.00 93.25 113 GLY A CA 1
ATOM 849 C C . GLY A 1 113 ? -11.622 -0.457 0.371 1.00 93.25 113 GLY A C 1
ATOM 850 O O . GLY A 1 113 ? -10.780 -0.700 -0.485 1.00 93.25 113 GLY A O 1
ATOM 851 N N . ASP A 1 114 ? -12.635 0.379 0.183 1.00 88.38 114 ASP A N 1
ATOM 852 C CA . ASP A 1 114 ? -13.052 0.755 -1.170 1.00 88.38 114 ASP A CA 1
ATOM 853 C C . ASP A 1 114 ? -12.561 2.153 -1.568 1.00 88.38 114 ASP A C 1
ATOM 855 O O . ASP A 1 114 ? -11.958 2.315 -2.629 1.00 88.38 114 ASP A O 1
ATOM 859 N N . LEU A 1 115 ? -12.784 3.169 -0.725 1.00 92.06 115 LEU A N 1
ATOM 860 C CA . LEU A 1 115 ? -12.606 4.571 -1.114 1.00 92.06 115 LEU A CA 1
ATOM 861 C C . LEU A 1 115 ? -11.240 5.148 -0.706 1.00 92.06 115 LEU A C 1
ATOM 863 O O . LEU A 1 115 ? -10.327 5.169 -1.521 1.00 92.06 115 LEU A O 1
ATOM 867 N N . ASP A 1 116 ? -11.070 5.592 0.541 1.00 96.31 116 ASP A N 1
ATOM 868 C CA . ASP A 1 116 ? -9.906 6.349 1.011 1.00 96.31 116 ASP A CA 1
ATOM 869 C C . ASP A 1 116 ? -9.115 5.573 2.077 1.00 96.31 116 ASP A C 1
ATOM 871 O O . ASP A 1 116 ? -9.478 5.500 3.257 1.00 96.31 116 ASP A O 1
ATOM 875 N N . ILE A 1 117 ? -7.955 5.026 1.697 1.00 97.44 117 ILE A N 1
ATOM 876 C CA . ILE A 1 117 ? -7.112 4.230 2.599 1.00 97.44 117 ILE A CA 1
ATOM 877 C C . ILE A 1 117 ? -5.764 4.895 2.853 1.00 97.44 117 ILE A C 1
ATOM 879 O O . ILE A 1 117 ? -4.945 5.124 1.962 1.00 97.44 117 ILE A O 1
ATOM 883 N N . LYS A 1 118 ? -5.438 5.089 4.133 1.00 98.12 118 LYS A N 1
ATOM 884 C CA . LYS A 1 118 ? -4.124 5.556 4.580 1.00 98.12 118 LYS A CA 1
ATOM 885 C C . LYS A 1 118 ? -3.474 4.598 5.570 1.00 98.12 118 LYS A C 1
ATOM 887 O O . LYS A 1 118 ? -3.828 4.576 6.751 1.00 98.12 118 LYS A O 1
ATOM 892 N N . VAL A 1 119 ? -2.413 3.923 5.125 1.00 98.00 119 VAL A N 1
ATOM 893 C CA . VAL A 1 119 ? -1.625 2.989 5.946 1.00 98.00 119 VAL A CA 1
ATOM 894 C C . VAL A 1 119 ? -0.184 3.467 6.123 1.00 98.00 119 VAL A C 1
ATOM 896 O O . VAL A 1 119 ? 0.489 3.899 5.183 1.00 98.00 119 VAL A O 1
ATOM 899 N N . THR A 1 120 ? 0.331 3.401 7.353 1.00 98.38 120 THR A N 1
ATOM 900 C CA . THR A 1 120 ? 1.755 3.704 7.592 1.00 98.38 120 THR A CA 1
ATOM 901 C C . THR A 1 120 ? 2.626 2.477 7.325 1.00 98.38 120 THR A C 1
ATOM 903 O O . THR A 1 120 ? 3.558 2.569 6.531 1.00 98.38 120 THR A O 1
ATOM 906 N N . TYR A 1 121 ? 2.301 1.331 7.919 1.00 98.00 121 TYR A N 1
ATOM 907 C CA . TYR A 1 121 ? 3.006 0.064 7.721 1.00 98.00 121 TYR A CA 1
ATOM 908 C C . TYR A 1 121 ? 2.002 -1.067 7.527 1.00 98.00 121 TYR A C 1
ATOM 910 O O . TYR A 1 121 ? 1.183 -1.299 8.418 1.00 98.00 121 TYR A O 1
ATOM 918 N N . GLY A 1 122 ? 2.062 -1.800 6.418 1.00 97.19 122 GLY A N 1
ATOM 919 C CA . GLY A 1 122 ? 1.109 -2.892 6.263 1.00 97.19 122 GLY A CA 1
ATOM 920 C C . GLY A 1 122 ? 0.920 -3.480 4.881 1.00 97.19 122 GLY A C 1
ATOM 921 O O . GLY A 1 122 ? 1.669 -3.214 3.946 1.00 97.19 122 GLY A O 1
ATOM 922 N N . VAL A 1 123 ? -0.120 -4.301 4.795 1.00 97.94 123 VAL A N 1
ATOM 923 C CA . VAL A 1 123 ? -0.678 -4.782 3.531 1.00 97.94 123 VAL A CA 1
ATOM 924 C C . VAL A 1 123 ? -1.992 -4.052 3.302 1.00 97.94 123 VAL A C 1
ATOM 926 O O . VAL A 1 123 ? -2.818 -3.987 4.211 1.00 97.94 123 VAL A O 1
ATOM 929 N N . THR A 1 124 ? -2.181 -3.514 2.106 1.00 97.50 124 THR A N 1
ATOM 930 C CA . THR A 1 124 ? -3.397 -2.794 1.728 1.00 97.50 124 THR A CA 1
ATOM 931 C C . THR A 1 124 ? -3.971 -3.372 0.448 1.00 97.50 124 THR A C 1
ATOM 933 O O . THR A 1 124 ? -3.232 -3.580 -0.514 1.00 97.50 124 THR A O 1
ATOM 936 N N . VAL A 1 125 ? -5.277 -3.610 0.459 1.00 97.38 125 VAL A N 1
ATOM 937 C CA . VAL A 1 125 ? -6.093 -3.932 -0.710 1.00 97.38 125 VAL A CA 1
ATOM 938 C C . VAL A 1 125 ? -7.200 -2.885 -0.789 1.00 97.38 125 VAL A C 1
ATOM 940 O O . VAL A 1 125 ? -7.831 -2.629 0.237 1.00 97.38 125 VAL A O 1
ATOM 943 N N . GLY A 1 126 ? -7.417 -2.277 -1.951 1.00 94.56 126 GLY A N 1
ATOM 944 C CA . GLY A 1 126 ? -8.567 -1.397 -2.142 1.00 94.56 126 GLY A CA 1
ATOM 945 C C . GLY A 1 126 ? -8.737 -0.857 -3.549 1.00 94.56 126 GLY A C 1
ATOM 946 O O . GLY A 1 126 ? -7.915 -1.148 -4.413 1.00 94.56 126 GLY A O 1
ATOM 947 N N . ASP A 1 127 ? -9.775 -0.057 -3.763 1.00 90.88 127 ASP A N 1
ATOM 948 C CA . ASP A 1 127 ? -10.223 0.243 -5.124 1.00 90.88 127 ASP A CA 1
ATOM 949 C C . ASP A 1 127 ? -9.817 1.646 -5.593 1.00 90.88 127 ASP A C 1
ATOM 951 O O . ASP A 1 127 ? -9.259 1.766 -6.682 1.00 90.88 127 ASP A O 1
ATOM 955 N N . LEU A 1 128 ? -10.057 2.701 -4.801 1.00 92.75 128 LEU A N 1
ATOM 956 C CA . LEU A 1 128 ? -9.998 4.078 -5.312 1.00 92.75 128 LEU A CA 1
ATOM 957 C C . LEU A 1 128 ? -8.740 4.877 -4.945 1.00 92.75 128 LEU A C 1
ATOM 959 O O . LEU A 1 128 ? -7.988 5.232 -5.836 1.00 92.75 128 LEU A O 1
ATOM 963 N N . ASP A 1 129 ? -8.521 5.205 -3.671 1.00 97.12 129 ASP A N 1
ATOM 964 C CA . ASP A 1 129 ? -7.498 6.163 -3.230 1.00 97.12 129 ASP A CA 1
ATOM 965 C C . ASP A 1 129 ? -6.619 5.550 -2.128 1.00 97.12 129 ASP A C 1
ATOM 967 O O . ASP A 1 129 ? -6.934 5.558 -0.931 1.00 97.12 129 ASP A O 1
ATOM 971 N N . ILE A 1 130 ? -5.448 5.026 -2.511 1.00 98.12 130 ILE A N 1
ATOM 972 C CA . ILE A 1 130 ? -4.577 4.294 -1.581 1.00 98.12 130 ILE A CA 1
ATOM 973 C C . ILE A 1 130 ? -3.273 5.035 -1.315 1.00 98.12 130 ILE A C 1
ATOM 975 O O . ILE A 1 130 ? -2.438 5.259 -2.192 1.00 98.12 130 ILE A O 1
ATOM 979 N N . LYS A 1 131 ? -2.995 5.304 -0.037 1.00 98.50 131 LYS A N 1
ATOM 980 C CA . LYS A 1 131 ? -1.724 5.876 0.416 1.00 98.50 131 LYS A CA 1
ATOM 981 C C . LYS A 1 131 ? -1.021 5.003 1.445 1.00 98.50 131 LYS A C 1
ATOM 983 O O . LYS A 1 131 ? -1.374 5.007 2.627 1.00 98.50 131 LYS A O 1
ATOM 988 N N . VAL A 1 132 ? 0.084 4.381 1.031 1.00 98.50 132 VAL A N 1
ATOM 989 C CA . VAL A 1 132 ? 0.927 3.537 1.893 1.00 98.50 132 VAL A CA 1
ATOM 990 C C . VAL A 1 132 ? 2.330 4.120 2.058 1.00 98.50 132 VAL A C 1
ATOM 992 O O . VAL A 1 132 ? 2.992 4.536 1.103 1.00 98.50 132 VAL A O 1
ATOM 995 N N . THR A 1 133 ? 2.824 4.163 3.298 1.00 98.62 133 THR A N 1
ATOM 996 C CA . THR A 1 133 ? 4.219 4.577 3.541 1.00 98.62 133 THR A CA 1
ATOM 997 C C . THR A 1 133 ? 5.175 3.400 3.353 1.00 98.62 133 THR A C 1
ATOM 999 O O . THR A 1 133 ? 6.123 3.517 2.581 1.00 98.62 133 THR A O 1
ATOM 1002 N N . TYR A 1 134 ? 4.903 2.263 3.993 1.00 98.38 134 TYR A N 1
ATOM 1003 C CA . TYR A 1 134 ? 5.710 1.048 3.896 1.00 98.38 134 TYR A CA 1
ATOM 1004 C C . TYR A 1 134 ? 4.827 -0.189 3.731 1.00 98.38 134 TYR A C 1
ATOM 1006 O O . TYR A 1 134 ? 3.988 -0.450 4.594 1.00 98.38 134 TYR A O 1
ATOM 1014 N N . GLY A 1 135 ? 5.071 -0.993 2.696 1.00 97.88 135 GLY A N 1
ATOM 1015 C CA . GLY A 1 135 ? 4.527 -2.350 2.635 1.00 97.88 135 GLY A CA 1
ATOM 1016 C C . GLY A 1 135 ? 4.093 -2.827 1.257 1.00 97.88 135 GLY A C 1
ATOM 1017 O O . GLY A 1 135 ? 4.783 -2.583 0.271 1.00 97.88 135 GLY A O 1
ATOM 1018 N N . VAL A 1 136 ? 2.997 -3.583 1.214 1.00 98.38 136 VAL A N 1
ATOM 1019 C CA . VAL A 1 136 ? 2.460 -4.179 -0.017 1.00 98.38 136 VAL A CA 1
ATOM 1020 C C . VAL A 1 136 ? 1.101 -3.566 -0.307 1.00 98.38 136 VAL A C 1
ATOM 1022 O O . VAL A 1 136 ? 0.260 -3.491 0.587 1.00 98.38 136 VAL A O 1
ATOM 1025 N N . THR A 1 137 ? 0.888 -3.147 -1.547 1.00 98.12 137 THR A N 1
ATOM 1026 C CA . THR A 1 137 ? -0.369 -2.544 -1.988 1.00 98.12 137 THR A CA 1
ATOM 1027 C C . THR A 1 137 ? -0.881 -3.248 -3.230 1.00 98.12 137 THR A C 1
ATOM 1029 O O . THR A 1 137 ? -0.123 -3.437 -4.181 1.00 98.12 137 THR A O 1
ATOM 1032 N N . VAL A 1 138 ? -2.158 -3.610 -3.201 1.00 98.00 138 VAL A N 1
ATOM 1033 C CA . VAL A 1 138 ? -2.937 -4.047 -4.358 1.00 98.00 138 VAL A CA 1
ATOM 1034 C C . VAL A 1 138 ? -4.106 -3.078 -4.502 1.00 98.00 138 VAL A C 1
ATOM 1036 O O . VAL A 1 138 ? -4.775 -2.821 -3.503 1.00 98.00 138 VAL A O 1
ATOM 1039 N N . GLY A 1 139 ? -4.346 -2.536 -5.691 1.00 95.75 139 GLY A N 1
ATOM 1040 C CA . GLY A 1 139 ? -5.557 -1.753 -5.919 1.00 95.75 139 GLY A CA 1
ATOM 1041 C C . GLY A 1 139 ? -5.796 -1.324 -7.353 1.00 95.75 139 GLY A C 1
ATOM 1042 O O . GLY A 1 139 ? -4.976 -1.606 -8.222 1.00 95.75 139 GLY A O 1
ATOM 1043 N N . ASP A 1 140 ? -6.911 -0.645 -7.595 1.00 93.06 140 ASP A N 1
ATOM 1044 C CA . ASP A 1 140 ? -7.360 -0.371 -8.960 1.00 93.06 140 ASP A CA 1
ATOM 1045 C C . ASP A 1 140 ? -6.977 1.033 -9.446 1.00 93.06 140 ASP A C 1
ATOM 1047 O O . ASP A 1 140 ? -6.420 1.152 -10.542 1.00 93.06 140 ASP A O 1
ATOM 1051 N N . LEU A 1 141 ? -7.213 2.072 -8.643 1.00 95.44 141 LEU A N 1
ATOM 1052 C CA . LEU A 1 141 ? -6.990 3.477 -8.992 1.00 95.44 141 LEU A CA 1
ATOM 1053 C C . LEU A 1 141 ? -6.076 4.187 -7.970 1.00 95.44 141 LEU A C 1
ATOM 1055 O O . LEU A 1 141 ? -5.876 3.714 -6.850 1.00 95.44 141 LEU A O 1
ATOM 1059 N N . ASP A 1 142 ? -5.460 5.291 -8.403 1.00 97.88 142 ASP A N 1
ATOM 1060 C CA . ASP A 1 142 ? -4.780 6.304 -7.581 1.00 97.88 142 ASP A CA 1
ATOM 1061 C C . ASP A 1 142 ? -3.930 5.758 -6.410 1.00 97.88 142 ASP A C 1
ATOM 1063 O O . ASP A 1 142 ? -4.082 6.089 -5.225 1.00 97.88 142 ASP A O 1
ATOM 1067 N N . ILE A 1 143 ? -2.926 4.942 -6.744 1.00 98.50 143 ILE A N 1
ATOM 1068 C CA . ILE A 1 143 ? -2.058 4.309 -5.745 1.00 98.50 143 ILE A CA 1
ATOM 1069 C C . ILE A 1 143 ? -0.803 5.138 -5.484 1.00 98.50 143 ILE A C 1
ATOM 1071 O O . ILE A 1 143 ? 0.035 5.368 -6.358 1.00 98.50 143 ILE A O 1
ATOM 1075 N N . LYS A 1 144 ? -0.554 5.483 -4.218 1.00 98.62 144 LYS A N 1
ATOM 1076 C CA . LYS A 1 144 ? 0.674 6.157 -3.779 1.00 98.62 144 LYS A CA 1
ATOM 1077 C C . LYS A 1 144 ? 1.427 5.383 -2.703 1.00 98.62 144 LYS A C 1
ATOM 1079 O O . LYS A 1 144 ? 1.064 5.414 -1.525 1.00 98.62 144 LYS A O 1
ATOM 1084 N N . VAL A 1 145 ? 2.582 4.830 -3.077 1.00 98.62 145 VAL A N 1
ATOM 1085 C CA . VAL A 1 145 ? 3.475 4.089 -2.171 1.00 98.62 145 VAL A CA 1
ATOM 1086 C C . VAL A 1 145 ? 4.831 4.777 -2.016 1.00 98.62 145 VAL A C 1
ATOM 1088 O O . VAL A 1 145 ? 5.473 5.201 -2.981 1.00 98.62 145 VAL A O 1
ATOM 1091 N N . THR A 1 146 ? 5.308 4.901 -0.775 1.00 98.69 146 THR A N 1
ATOM 1092 C CA . THR A 1 146 ? 6.664 5.431 -0.533 1.00 98.69 146 THR A CA 1
ATOM 1093 C C . THR A 1 146 ? 7.712 4.325 -0.648 1.00 98.69 146 THR A C 1
ATOM 1095 O O . THR A 1 146 ? 8.651 4.469 -1.427 1.00 98.69 146 THR A O 1
ATOM 1098 N N . TYR A 1 147 ? 7.534 3.213 0.064 1.00 98.50 147 TYR A N 1
ATOM 1099 C CA . TYR A 1 147 ? 8.424 2.053 0.031 1.00 98.50 147 TYR A CA 1
ATOM 1100 C C . TYR A 1 147 ? 7.605 0.771 -0.063 1.00 98.50 147 TYR A C 1
ATOM 1102 O O . TYR A 1 147 ? 6.802 0.510 0.835 1.00 98.50 147 TYR A O 1
ATOM 1110 N N . GLY A 1 148 ? 7.810 -0.054 -1.089 1.00 98.00 148 GLY A N 1
ATOM 1111 C CA . GLY A 1 148 ? 7.030 -1.284 -1.144 1.00 98.00 148 GLY A CA 1
ATOM 1112 C C . GLY A 1 148 ? 6.991 -2.060 -2.443 1.00 98.00 148 GLY A C 1
ATOM 1113 O O . GLY A 1 148 ? 7.772 -1.836 -3.365 1.00 98.00 148 GLY A O 1
ATOM 1114 N N . VAL A 1 149 ? 6.047 -2.994 -2.467 1.00 98.56 149 VAL A N 1
ATOM 1115 C CA . VAL A 1 149 ? 5.595 -3.685 -3.674 1.00 98.56 149 VAL A CA 1
ATOM 1116 C C . VAL A 1 149 ? 4.196 -3.180 -3.990 1.00 98.56 149 VAL A C 1
ATOM 1118 O O . VAL A 1 149 ? 3.345 -3.137 -3.102 1.00 98.56 149 VAL A O 1
ATOM 1121 N N . THR A 1 150 ? 3.967 -2.799 -5.239 1.00 98.25 150 THR A N 1
ATOM 1122 C CA . THR A 1 150 ? 2.679 -2.290 -5.706 1.00 98.25 150 THR A CA 1
ATOM 1123 C C . THR A 1 150 ? 2.217 -3.090 -6.908 1.00 98.25 150 THR A C 1
ATOM 1125 O O . THR A 1 150 ? 2.986 -3.269 -7.851 1.00 98.25 150 THR A O 1
ATOM 1128 N N . VAL A 1 151 ? 0.972 -3.547 -6.855 1.00 98.31 151 VAL A N 1
ATOM 1129 C CA . VAL A 1 151 ? 0.231 -4.100 -7.987 1.00 98.31 151 VAL A CA 1
ATOM 1130 C C . VAL A 1 151 ? -1.002 -3.227 -8.178 1.00 98.31 151 VAL A C 1
ATOM 1132 O O . VAL A 1 151 ? -1.711 -2.991 -7.201 1.00 98.31 151 VAL A O 1
ATOM 1135 N N . GLY A 1 152 ? -1.257 -2.736 -9.384 1.00 96.38 152 GLY A N 1
ATOM 1136 C CA . GLY A 1 152 ? -2.520 -2.058 -9.650 1.00 96.38 152 GLY A CA 1
ATOM 1137 C C . GLY A 1 152 ? -2.760 -1.707 -11.101 1.00 96.38 152 GLY A C 1
ATOM 1138 O O . GLY A 1 152 ? -1.918 -1.999 -11.941 1.00 96.38 152 GLY A O 1
ATOM 1139 N N . ASN A 1 153 ? -3.896 -1.080 -11.390 1.00 95.12 153 ASN A N 1
ATOM 1140 C CA . ASN A 1 153 ? -4.330 -0.917 -12.777 1.00 95.12 153 ASN A CA 1
ATOM 1141 C C . ASN A 1 153 ? -4.038 0.493 -13.308 1.00 95.12 153 ASN A C 1
ATOM 1143 O O . ASN A 1 153 ? -3.523 0.619 -14.414 1.00 95.12 153 ASN A O 1
ATOM 1147 N N . GLN A 1 154 ? -4.342 1.548 -12.544 1.00 97.12 154 GLN A N 1
ATOM 1148 C CA . GLN A 1 154 ? -4.261 2.937 -13.016 1.00 97.12 154 GLN A CA 1
ATOM 1149 C C . GLN A 1 154 ? -3.587 3.870 -12.000 1.00 97.12 154 GLN A C 1
ATOM 1151 O O . GLN A 1 154 ? -3.675 3.671 -10.788 1.00 97.12 154 GLN A O 1
ATOM 1156 N N . ASP A 1 155 ? -2.912 4.903 -12.512 1.00 98.19 155 ASP A N 1
ATOM 1157 C CA . ASP A 1 155 ? -2.368 6.034 -11.748 1.00 98.19 155 ASP A CA 1
ATOM 1158 C C . ASP A 1 155 ? -1.460 5.636 -10.566 1.00 98.19 155 ASP A C 1
ATOM 1160 O O . ASP A 1 155 ? -1.625 6.039 -9.409 1.00 98.19 155 ASP A O 1
ATOM 1164 N N . ILE A 1 156 ? -0.417 4.854 -10.855 1.00 98.62 156 ILE A N 1
ATOM 1165 C CA . ILE A 1 156 ? 0.481 4.319 -9.826 1.00 98.62 156 ILE A CA 1
ATOM 1166 C C . ILE A 1 156 ? 1.690 5.227 -9.607 1.00 98.62 156 ILE A C 1
ATOM 1168 O O . ILE A 1 156 ? 2.508 5.472 -10.495 1.00 98.62 156 ILE A O 1
ATOM 1172 N N . LYS A 1 157 ? 1.920 5.640 -8.358 1.00 98.75 157 LYS A N 1
ATOM 1173 C CA . LYS A 1 157 ? 3.096 6.414 -7.949 1.00 98.75 157 LYS A CA 1
ATOM 1174 C C . LYS A 1 157 ? 3.888 5.743 -6.834 1.00 98.75 157 LYS A C 1
ATOM 1176 O O . LYS A 1 157 ? 3.506 5.792 -5.663 1.00 98.75 157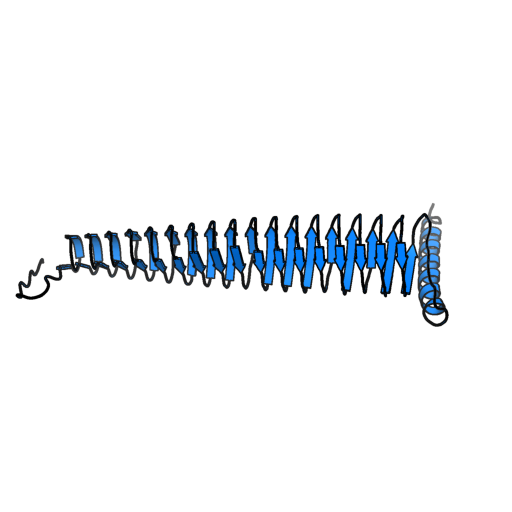 LYS A O 1
ATOM 1181 N N . VAL A 1 158 ? 5.087 5.264 -7.169 1.00 98.69 158 VAL A N 1
ATOM 1182 C CA . VAL A 1 158 ? 6.015 4.624 -6.221 1.00 98.69 158 VAL A CA 1
ATOM 1183 C C . VAL A 1 158 ? 7.321 5.407 -6.085 1.00 98.69 158 VAL A C 1
ATOM 1185 O O . VAL A 1 158 ? 7.943 5.832 -7.062 1.00 98.69 158 VAL A O 1
ATOM 1188 N N . THR A 1 159 ? 7.778 5.617 -4.848 1.00 98.75 15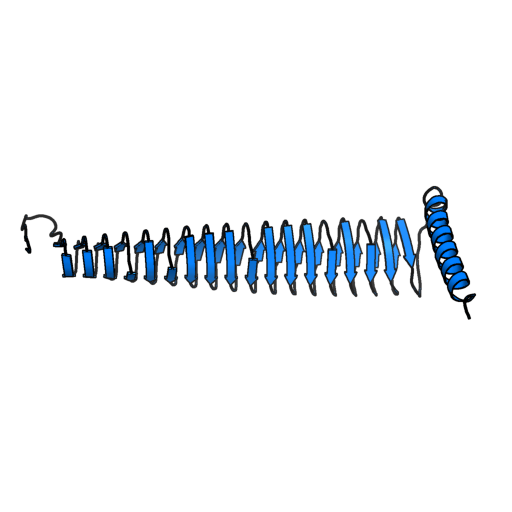9 THR A N 1
ATOM 1189 C CA . THR A 1 159 ? 9.089 6.256 -4.621 1.00 98.75 159 THR A CA 1
ATOM 1190 C C . THR A 1 159 ? 10.217 5.226 -4.664 1.00 98.75 159 THR A C 1
ATOM 1192 O O . THR A 1 159 ? 11.162 5.405 -5.428 1.00 98.75 159 THR A O 1
ATOM 1195 N N . TYR A 1 160 ? 10.102 4.137 -3.906 1.00 98.56 160 TYR A N 1
ATOM 1196 C CA . TYR A 1 160 ? 11.073 3.044 -3.865 1.00 98.56 160 TYR A CA 1
ATOM 1197 C C . TYR A 1 160 ? 10.347 1.704 -3.895 1.00 98.56 160 TYR A C 1
ATOM 1199 O O . TYR A 1 160 ? 9.545 1.441 -2.998 1.00 98.56 160 TYR A O 1
ATOM 1207 N N . GLY A 1 161 ? 10.629 0.834 -4.866 1.00 98.00 161 GLY A N 1
ATOM 1208 C CA . GLY A 1 161 ? 9.944 -0.453 -4.852 1.00 98.00 161 GLY A CA 1
ATOM 1209 C C . GLY A 1 161 ? 9.953 -1.290 -6.114 1.00 98.00 161 GLY A C 1
ATOM 1210 O O . GLY A 1 161 ? 10.709 -1.057 -7.051 1.00 98.00 161 GLY A O 1
ATOM 1211 N N . VAL A 1 162 ? 9.078 -2.287 -6.094 1.00 98.56 162 VAL A N 1
ATOM 1212 C CA . VAL A 1 162 ? 8.686 -3.053 -7.276 1.00 98.56 162 VAL A CA 1
ATOM 1213 C C . VAL A 1 162 ? 7.264 -2.650 -7.628 1.00 98.56 162 VAL A C 1
ATOM 1215 O O . VAL A 1 162 ? 6.404 -2.614 -6.748 1.00 98.56 162 VAL A O 1
ATOM 1218 N N . THR A 1 163 ? 7.022 -2.351 -8.896 1.00 98.38 163 THR A N 1
ATOM 1219 C CA . THR A 1 163 ? 5.704 -1.972 -9.399 1.00 98.38 163 THR A CA 1
ATOM 1220 C C . THR A 1 163 ? 5.322 -2.875 -10.556 1.00 98.38 163 THR A C 1
ATOM 1222 O O . THR A 1 163 ? 6.116 -3.053 -11.478 1.00 98.38 163 THR A O 1
ATOM 1225 N N . VAL A 1 164 ? 4.115 -3.421 -10.484 1.00 98.38 164 VAL A N 1
ATOM 1226 C CA . VAL A 1 164 ? 3.419 -4.076 -11.589 1.00 98.38 164 VAL A CA 1
ATOM 1227 C C . VAL A 1 164 ? 2.133 -3.295 -11.823 1.00 98.38 164 VAL A C 1
ATOM 1229 O O . VAL A 1 164 ? 1.410 -3.047 -10.858 1.00 98.38 164 VAL A O 1
ATOM 1232 N N . GLY A 1 165 ? 1.853 -2.890 -13.054 1.00 96.38 165 GLY A N 1
ATOM 1233 C CA . GLY A 1 165 ? 0.547 -2.324 -13.369 1.00 96.38 165 GLY A CA 1
ATOM 1234 C C . GLY A 1 165 ? 0.331 -2.011 -14.832 1.00 96.38 165 GLY A C 1
ATOM 1235 O O . GLY A 1 165 ? 1.228 -2.235 -15.634 1.00 96.38 165 GLY A O 1
ATOM 1236 N N . ASP A 1 166 ? -0.838 -1.477 -15.161 1.00 94.38 166 ASP A N 1
ATOM 1237 C CA . ASP A 1 166 ? -1.261 -1.407 -16.561 1.00 94.38 166 ASP A CA 1
ATOM 1238 C C . ASP A 1 166 ? -1.064 -0.002 -17.149 1.00 94.38 166 ASP A C 1
ATOM 1240 O O . ASP A 1 166 ? -0.446 0.141 -18.201 1.00 94.38 166 ASP A O 1
ATOM 1244 N N . LEU A 1 167 ? -1.538 1.041 -16.459 1.00 96.94 167 LEU A N 1
ATOM 1245 C CA . LEU A 1 167 ? -1.609 2.410 -16.975 1.00 96.94 167 LEU A CA 1
ATOM 1246 C C . LEU A 1 167 ? -0.978 3.437 -16.022 1.00 96.94 167 LEU A C 1
ATOM 1248 O O . LEU A 1 167 ? -1.146 3.369 -14.803 1.00 96.94 167 LEU A O 1
ATOM 1252 N N . ASP A 1 168 ? -0.309 4.437 -16.600 1.00 98.25 168 ASP A N 1
ATOM 1253 C CA . ASP A 1 168 ? 0.144 5.656 -15.919 1.00 98.25 168 ASP A CA 1
ATOM 1254 C C . ASP A 1 168 ? 1.036 5.383 -14.694 1.00 98.25 168 ASP A C 1
ATOM 1256 O O . ASP A 1 168 ? 0.768 5.767 -13.549 1.00 98.25 168 ASP A O 1
ATOM 1260 N N . ILE A 1 169 ? 2.175 4.727 -14.933 1.00 98.62 169 ILE A N 1
ATOM 1261 C CA . ILE A 1 169 ? 3.089 4.299 -13.869 1.00 98.62 169 ILE A CA 1
ATOM 1262 C C . ILE A 1 169 ? 4.237 5.288 -13.690 1.00 98.62 169 ILE A C 1
ATOM 1264 O O . ILE A 1 169 ? 5.039 5.548 -14.588 1.00 98.62 169 ILE A O 1
ATOM 1268 N N . LYS A 1 170 ? 4.432 5.770 -12.462 1.00 98.75 170 LYS A N 1
ATOM 1269 C CA . LYS A 1 170 ? 5.548 6.644 -12.091 1.00 98.75 170 LYS A CA 1
ATOM 1270 C C . LYS A 1 170 ? 6.369 6.086 -10.937 1.00 98.75 170 LYS A C 1
ATOM 1272 O O . LYS A 1 170 ? 5.970 6.173 -9.775 1.00 98.75 170 LYS A O 1
ATOM 1277 N N . VAL A 1 171 ? 7.597 5.662 -11.238 1.00 98.69 171 VAL A N 1
ATOM 1278 C CA . VAL A 1 171 ? 8.553 5.138 -10.247 1.00 98.69 171 VAL A CA 1
ATOM 1279 C C . VAL A 1 171 ? 9.801 6.014 -10.141 1.00 98.69 171 VAL A C 1
ATOM 1281 O O . VAL A 1 171 ? 10.406 6.426 -11.134 1.00 98.69 171 VAL A O 1
ATOM 1284 N N . THR A 1 172 ? 10.223 6.326 -8.913 1.00 98.69 172 THR A N 1
ATOM 1285 C CA . THR A 1 172 ? 11.485 7.063 -8.709 1.00 98.69 172 THR A CA 1
ATOM 1286 C C . THR A 1 172 ? 12.680 6.111 -8.696 1.00 98.69 172 THR A C 1
ATOM 1288 O O . THR A 1 172 ? 13.613 6.315 -9.468 1.00 98.69 172 THR A O 1
ATOM 1291 N N . TYR A 1 173 ? 12.640 5.059 -7.879 1.00 98.44 173 TYR A N 1
ATOM 1292 C CA . TYR A 1 173 ? 13.689 4.044 -7.788 1.00 98.44 173 TYR A CA 1
ATOM 1293 C C . TYR A 1 173 ? 13.081 2.644 -7.760 1.00 98.44 173 TYR A C 1
ATOM 1295 O O . TYR A 1 173 ? 12.303 2.347 -6.852 1.00 98.44 173 TYR A O 1
ATOM 1303 N N . GLY A 1 174 ? 13.483 1.764 -8.678 1.00 97.81 174 GLY A N 1
ATOM 1304 C CA . GLY A 1 174 ? 13.140 0.352 -8.551 1.00 97.81 174 GLY A CA 1
ATOM 1305 C C . GLY A 1 174 ? 12.939 -0.425 -9.841 1.00 97.81 174 GLY A C 1
ATOM 1306 O O . GLY A 1 174 ? 13.558 -0.137 -10.861 1.00 97.81 174 GLY A O 1
ATOM 1307 N N . VAL A 1 175 ? 12.110 -1.461 -9.752 1.00 98.44 175 VAL A N 1
ATOM 1308 C CA . VAL A 1 175 ? 11.761 -2.331 -10.880 1.00 98.44 175 VAL A CA 1
ATOM 1309 C C . VAL A 1 175 ? 10.314 -2.068 -11.258 1.00 98.44 175 VAL A C 1
ATOM 1311 O O . VAL A 1 175 ? 9.446 -2.058 -10.388 1.00 98.44 175 VAL A O 1
ATOM 1314 N N . THR A 1 176 ? 10.061 -1.868 -12.543 1.00 98.25 176 THR A N 1
ATOM 1315 C CA . THR A 1 176 ? 8.724 -1.619 -13.075 1.00 98.25 176 THR A CA 1
ATOM 1316 C C . THR A 1 176 ? 8.428 -2.596 -14.195 1.00 98.25 176 THR A C 1
ATOM 1318 O O . THR A 1 176 ? 9.240 -2.743 -15.108 1.00 98.25 176 THR A O 1
ATOM 1321 N N . VAL A 1 177 ? 7.274 -3.243 -14.104 1.00 98.25 177 VAL A N 1
ATOM 1322 C CA . VAL A 1 177 ? 6.643 -3.999 -15.182 1.00 98.25 177 VAL A CA 1
ATOM 1323 C C . VAL A 1 177 ? 5.301 -3.333 -15.454 1.00 98.25 177 VAL A C 1
ATOM 1325 O O . VAL A 1 177 ? 4.560 -3.094 -14.502 1.00 98.25 177 VAL A O 1
ATOM 1328 N N . GLY A 1 178 ? 5.002 -3.010 -16.704 1.00 96.25 178 GLY A N 1
ATOM 1329 C CA . GLY A 1 178 ? 3.666 -2.547 -17.054 1.00 96.25 178 GLY A CA 1
ATOM 1330 C C . GLY A 1 178 ? 3.451 -2.328 -18.533 1.00 96.25 178 GLY A C 1
ATOM 1331 O O . GLY A 1 178 ? 4.373 -2.538 -19.311 1.00 96.25 178 GLY A O 1
ATOM 1332 N N . ASP A 1 179 ? 2.261 -1.879 -18.903 1.00 93.25 179 ASP A N 1
ATOM 1333 C CA . ASP A 1 179 ? 1.851 -1.915 -20.307 1.00 93.25 179 ASP A CA 1
ATOM 1334 C C . ASP A 1 179 ? 1.965 -0.536 -20.973 1.00 93.25 179 ASP A C 1
ATOM 1336 O O . ASP A 1 179 ? 2.586 -0.418 -22.030 1.00 93.25 179 ASP A O 1
ATOM 1340 N N . LEU A 1 180 ? 1.428 0.516 -20.344 1.00 96.75 180 LEU A N 1
ATOM 1341 C CA . LEU A 1 180 ? 1.279 1.843 -20.946 1.00 96.75 180 LEU A CA 1
ATOM 1342 C C . LEU A 1 180 ? 1.745 2.982 -20.025 1.00 96.75 180 LEU A C 1
ATOM 1344 O O . LEU A 1 180 ? 1.503 2.985 -18.817 1.00 96.75 180 LEU A O 1
ATOM 1348 N N . ASP A 1 181 ? 2.379 3.992 -20.626 1.00 98.12 181 ASP A N 1
ATOM 1349 C CA . ASP A 1 181 ? 2.727 5.273 -19.999 1.00 98.12 181 ASP A CA 1
ATOM 1350 C C . ASP A 1 181 ? 3.620 5.122 -18.754 1.00 98.12 181 ASP A C 1
ATOM 1352 O O . ASP A 1 181 ? 3.315 5.546 -17.633 1.00 98.12 181 ASP A O 1
ATOM 1356 N N . ILE A 1 182 ? 4.803 4.533 -18.952 1.00 98.56 182 ILE A N 1
ATOM 1357 C CA . ILE A 1 182 ? 5.738 4.230 -17.863 1.00 98.56 182 ILE A CA 1
ATOM 1358 C C . ILE A 1 182 ? 6.820 5.299 -17.741 1.00 98.56 182 ILE A C 1
ATOM 1360 O O . ILE A 1 182 ? 7.614 5.552 -18.649 1.00 98.56 182 ILE A O 1
ATOM 1364 N N . LYS A 1 183 ? 6.972 5.868 -16.544 1.00 98.75 183 LYS A N 1
ATOM 1365 C CA . LYS A 1 183 ? 8.032 6.825 -16.217 1.00 98.75 183 LYS A CA 1
ATOM 1366 C C . LYS A 1 183 ? 8.877 6.378 -15.030 1.00 98.75 183 LYS A C 1
ATOM 1368 O O . LYS A 1 183 ? 8.459 6.492 -13.877 1.00 98.75 183 LYS A O 1
ATOM 1373 N N . VAL A 1 184 ? 10.134 6.026 -15.300 1.00 98.56 184 VAL A N 1
ATOM 1374 C CA . VAL A 1 184 ? 11.113 5.617 -14.280 1.00 98.56 184 VAL A CA 1
ATOM 1375 C C . VAL A 1 184 ? 12.298 6.581 -14.211 1.00 98.56 184 VAL A C 1
ATOM 1377 O O . VAL A 1 184 ? 12.887 6.979 -15.220 1.00 98.56 184 VAL A O 1
ATOM 1380 N N . THR A 1 185 ? 12.682 6.987 -12.997 1.00 98.56 185 THR A N 1
ATOM 1381 C CA . THR A 1 185 ? 13.892 7.813 -12.823 1.00 98.56 185 THR A CA 1
ATOM 1382 C C . THR A 1 185 ? 15.143 6.941 -12.748 1.00 98.56 185 THR A C 1
ATOM 1384 O O . THR A 1 185 ? 16.074 7.170 -13.518 1.00 98.56 185 THR A O 1
ATOM 1387 N N . TYR A 1 186 ? 15.151 5.925 -11.885 1.00 97.44 186 TYR A N 1
ATOM 1388 C CA . TYR A 1 186 ? 16.262 4.989 -11.723 1.00 97.44 186 TYR A CA 1
ATOM 1389 C C . TYR A 1 186 ? 15.763 3.547 -11.636 1.00 97.44 186 TYR A C 1
ATOM 1391 O O . TYR A 1 186 ? 14.988 3.229 -10.733 1.00 97.44 186 TYR A O 1
ATOM 1399 N N . GLY A 1 187 ? 16.274 2.663 -12.494 1.00 96.50 187 GLY A N 1
ATOM 1400 C CA . GLY A 1 187 ? 16.148 1.221 -12.290 1.00 96.50 187 GLY A CA 1
ATOM 1401 C C . GLY A 1 187 ? 15.884 0.401 -13.545 1.00 96.50 187 GLY A C 1
ATOM 1402 O O . GLY A 1 187 ? 16.470 0.662 -14.592 1.00 96.50 187 GLY A O 1
ATOM 1403 N N . VAL A 1 188 ? 15.080 -0.650 -13.408 1.00 97.62 188 VAL A N 1
ATOM 1404 C CA . VAL A 1 188 ? 14.790 -1.596 -14.494 1.00 97.62 188 VAL A CA 1
ATOM 1405 C C . VAL A 1 188 ? 13.337 -1.445 -14.902 1.00 97.62 188 VAL A C 1
ATOM 1407 O O . VAL A 1 188 ? 12.456 -1.445 -14.045 1.00 97.62 188 VAL A O 1
ATOM 1410 N N . THR A 1 189 ? 13.094 -1.337 -16.201 1.00 97.50 189 THR A N 1
ATOM 1411 C CA . THR A 1 189 ? 11.752 -1.206 -16.761 1.00 97.50 189 THR A CA 1
ATOM 1412 C C . THR A 1 189 ? 11.535 -2.257 -17.832 1.00 97.50 189 THR A C 1
ATOM 1414 O O . THR A 1 189 ? 12.363 -2.395 -18.732 1.00 97.50 189 THR A O 1
ATOM 1417 N N . VAL A 1 190 ? 10.424 -2.973 -17.716 1.00 97.75 190 VAL A N 1
ATOM 1418 C CA . VAL A 1 190 ? 9.858 -3.825 -18.758 1.00 97.75 190 VAL A CA 1
ATOM 1419 C C . VAL A 1 190 ? 8.476 -3.272 -19.074 1.00 97.75 190 VAL A C 1
ATOM 1421 O O . VAL A 1 190 ? 7.706 -3.042 -18.142 1.00 97.75 190 VAL A O 1
ATOM 1424 N N . GLY A 1 191 ? 8.173 -3.036 -20.342 1.00 95.31 191 GLY A N 1
ATOM 1425 C CA . GLY A 1 191 ? 6.814 -2.696 -20.738 1.00 95.31 191 GLY A CA 1
ATOM 1426 C C . GLY A 1 191 ? 6.621 -2.563 -22.229 1.00 95.31 191 GLY A C 1
ATOM 1427 O O . GLY A 1 191 ? 7.576 -2.745 -22.978 1.00 95.31 191 GLY A O 1
ATOM 1428 N N . ASP A 1 192 ? 5.413 -2.219 -22.651 1.00 91.56 192 ASP A N 1
ATOM 1429 C CA . ASP A 1 192 ? 5.049 -2.337 -24.061 1.00 91.56 192 ASP A CA 1
ATOM 1430 C C . ASP A 1 192 ? 5.080 -0.983 -24.781 1.00 91.56 192 ASP A C 1
ATOM 1432 O O . ASP A 1 192 ? 5.729 -0.865 -25.824 1.00 91.56 192 ASP A O 1
ATOM 1436 N N . LEU A 1 193 ? 4.442 0.048 -24.215 1.00 95.88 193 LEU A N 1
ATOM 1437 C CA . LEU A 1 193 ? 4.206 1.331 -24.882 1.00 95.88 193 LEU A CA 1
ATOM 1438 C C . LEU A 1 193 ? 4.557 2.546 -24.005 1.00 95.88 193 LEU A C 1
ATOM 1440 O O . LEU A 1 193 ? 4.309 2.574 -22.800 1.00 95.88 193 LEU A O 1
ATOM 1444 N N . ASP A 1 194 ? 5.113 3.581 -24.641 1.00 97.69 194 ASP A N 1
ATOM 1445 C CA . ASP A 1 194 ? 5.363 4.905 -24.060 1.00 97.69 194 ASP A CA 1
ATOM 1446 C C . ASP A 1 194 ? 6.249 4.869 -22.801 1.00 97.69 194 ASP A C 1
ATOM 1448 O O . ASP A 1 194 ? 5.897 5.305 -21.699 1.00 97.69 194 ASP A O 1
ATOM 1452 N N . ILE A 1 195 ? 7.478 4.371 -22.969 1.00 98.12 195 ILE A N 1
ATOM 1453 C CA . ILE A 1 195 ? 8.417 4.172 -21.861 1.00 98.12 195 ILE A CA 1
ATOM 1454 C C . ILE A 1 195 ? 9.431 5.308 -21.780 1.00 98.12 195 ILE A C 1
ATOM 1456 O O . ILE A 1 195 ? 10.211 5.570 -22.696 1.00 98.12 195 ILE A O 1
ATOM 1460 N N . LYS A 1 196 ? 9.543 5.931 -20.606 1.00 98.50 196 LYS A N 1
ATOM 1461 C CA . LYS A 1 196 ? 10.535 6.970 -20.321 1.00 98.50 196 LYS A CA 1
ATOM 1462 C C . LYS A 1 196 ? 11.399 6.635 -19.112 1.00 98.50 196 LYS A C 1
ATOM 1464 O O . LYS A 1 196 ? 10.963 6.766 -17.968 1.00 98.50 196 LYS A O 1
ATOM 1469 N N . VAL A 1 197 ? 12.680 6.361 -19.360 1.00 98.12 197 VAL A N 1
ATOM 1470 C CA . VAL A 1 197 ? 13.676 6.067 -18.317 1.00 98.12 197 VAL A CA 1
ATOM 1471 C C . VAL A 1 197 ? 14.792 7.111 -18.289 1.00 98.12 197 VAL A C 1
ATOM 1473 O O . VAL A 1 197 ? 15.366 7.491 -19.313 1.00 98.12 197 VAL A O 1
ATOM 1476 N N . THR A 1 198 ? 15.130 7.611 -17.098 1.00 97.81 198 THR A N 1
ATOM 1477 C CA . THR A 1 198 ? 16.280 8.526 -16.962 1.00 97.81 198 THR A CA 1
ATOM 1478 C C . THR A 1 198 ? 17.585 7.744 -16.836 1.00 97.81 198 THR A C 1
ATOM 1480 O O . THR A 1 198 ? 18.495 7.976 -17.628 1.00 97.81 198 THR A O 1
ATOM 1483 N N . TYR A 1 199 ? 17.659 6.794 -15.903 1.00 94.75 199 TYR A N 1
ATOM 1484 C CA . TYR A 1 199 ? 18.827 5.945 -15.679 1.00 94.75 199 TYR A 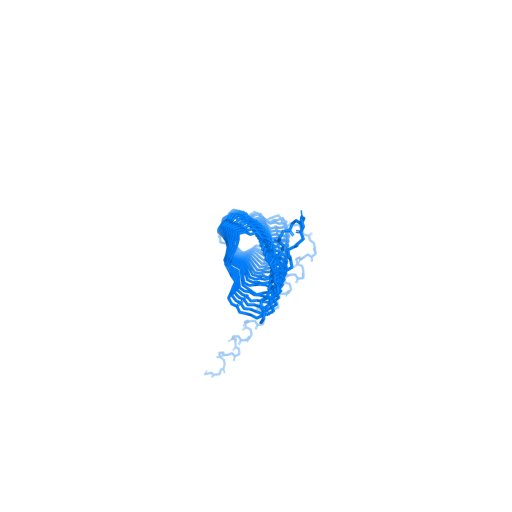CA 1
ATOM 1485 C C . TYR A 1 199 ? 18.419 4.481 -15.520 1.00 94.75 199 TYR A C 1
ATOM 1487 O O . TYR A 1 199 ? 17.680 4.153 -14.592 1.00 94.75 199 TYR A O 1
ATOM 1495 N N . GLY A 1 200 ? 18.967 3.594 -16.351 1.00 94.38 200 GLY A N 1
ATOM 1496 C CA . GLY A 1 200 ? 18.927 2.158 -16.090 1.00 94.38 200 GLY A CA 1
ATOM 1497 C C . GLY A 1 200 ? 18.706 1.279 -17.313 1.00 94.38 200 GLY A C 1
ATOM 1498 O O . GLY A 1 200 ? 19.192 1.584 -18.399 1.00 94.38 200 GLY A O 1
ATOM 1499 N N . VAL A 1 201 ? 18.049 0.141 -17.104 1.00 94.94 201 VAL A N 1
ATOM 1500 C CA . VAL A 1 201 ? 17.836 -0.876 -18.141 1.00 94.94 201 VAL A CA 1
ATOM 1501 C C . VAL A 1 201 ? 16.378 -0.851 -18.562 1.00 94.94 201 VAL A C 1
ATOM 1503 O O . VAL A 1 201 ? 15.493 -0.913 -17.712 1.00 94.94 201 VAL A O 1
ATOM 1506 N N . THR A 1 202 ? 16.139 -0.784 -19.864 1.00 96.00 202 THR A N 1
ATOM 1507 C CA . THR A 1 202 ? 14.794 -0.780 -20.436 1.00 96.00 202 THR A CA 1
ATOM 1508 C C . THR A 1 202 ? 14.658 -1.903 -21.446 1.00 96.00 202 THR A C 1
ATOM 1510 O O . THR A 1 202 ? 15.505 -2.036 -22.329 1.00 96.00 202 THR A O 1
ATOM 1513 N N . VAL A 1 203 ? 13.591 -2.679 -21.308 1.00 95.19 203 VAL A N 1
ATOM 1514 C CA . VAL A 1 203 ? 13.099 -3.621 -22.310 1.00 95.19 203 VAL A CA 1
ATOM 1515 C C . VAL A 1 203 ? 11.690 -3.178 -22.678 1.00 95.19 203 VAL A C 1
ATOM 1517 O O . VAL A 1 203 ? 10.880 -2.979 -21.775 1.00 95.19 203 VAL A O 1
ATOM 1520 N N . GLY A 1 204 ? 11.405 -3.006 -23.961 1.00 93.19 204 GLY A N 1
ATOM 1521 C CA . GLY A 1 204 ? 10.034 -2.775 -24.395 1.00 93.19 204 GLY A CA 1
ATOM 1522 C C . GLY A 1 204 ? 9.850 -2.736 -25.894 1.00 93.19 204 GLY A C 1
ATOM 1523 O O . GLY A 1 204 ? 10.816 -2.921 -26.628 1.00 93.19 204 GLY A O 1
ATOM 1524 N N . ASP A 1 205 ? 8.632 -2.471 -26.347 1.00 88.25 205 ASP A N 1
ATOM 1525 C CA . ASP A 1 205 ? 8.293 -2.661 -27.755 1.00 88.25 205 ASP A CA 1
ATOM 1526 C C . ASP A 1 205 ? 8.258 -1.355 -28.552 1.00 88.25 205 ASP A C 1
ATOM 1528 O O . ASP A 1 205 ? 8.930 -1.277 -29.587 1.00 88.25 205 ASP A O 1
ATOM 1532 N N . LEU A 1 206 ? 7.536 -0.335 -28.075 1.00 92.56 206 LEU A N 1
ATOM 1533 C CA . LEU A 1 206 ? 7.244 0.887 -28.830 1.00 92.56 206 LEU A CA 1
ATOM 1534 C C . LEU A 1 206 ? 7.443 2.165 -27.994 1.00 92.56 206 LEU A C 1
ATOM 1536 O O . LEU A 1 206 ? 7.196 2.196 -26.788 1.00 92.56 206 LEU A O 1
ATOM 1540 N N . ASP A 1 207 ? 7.891 3.236 -28.655 1.00 95.69 207 ASP A N 1
ATOM 1541 C CA . ASP A 1 207 ? 8.027 4.589 -28.099 1.00 95.69 207 ASP A CA 1
ATOM 1542 C C . ASP A 1 207 ? 8.897 4.665 -26.830 1.00 95.69 207 ASP A C 1
ATOM 1544 O O . ASP A 1 207 ? 8.500 5.114 -25.749 1.00 95.69 207 ASP A O 1
ATOM 1548 N N . ILE A 1 208 ? 10.162 4.256 -26.965 1.00 95.62 208 ILE A N 1
ATOM 1549 C CA . ILE A 1 208 ? 11.101 4.180 -25.840 1.00 95.62 208 ILE A CA 1
ATOM 1550 C C . ILE A 1 208 ? 12.038 5.384 -25.809 1.00 95.62 208 ILE A C 1
ATOM 1552 O O . ILE A 1 208 ? 12.803 5.656 -26.737 1.00 95.62 208 ILE A O 1
ATOM 1556 N N . LYS A 1 209 ? 12.103 6.059 -24.660 1.00 97.12 209 LYS A N 1
ATOM 1557 C CA . LYS A 1 209 ? 13.036 7.158 -24.404 1.00 97.12 209 LYS A CA 1
ATOM 1558 C C . LYS A 1 209 ? 13.922 6.906 -23.189 1.00 97.12 209 LYS A C 1
ATOM 1560 O O . LYS A 1 209 ? 13.474 7.044 -22.051 1.00 97.12 209 LYS A O 1
ATOM 1565 N N . VAL A 1 210 ? 15.221 6.689 -23.421 1.00 95.12 210 VAL A N 1
ATOM 1566 C CA . VAL A 1 210 ? 16.216 6.489 -22.347 1.00 95.12 210 VAL A CA 1
ATOM 1567 C C . VAL A 1 210 ? 17.300 7.565 -22.356 1.00 95.12 210 VAL A C 1
ATOM 1569 O O . VAL A 1 210 ? 17.901 7.874 -23.384 1.00 95.12 210 VAL A O 1
ATOM 1572 N N . THR A 1 211 ? 17.591 8.164 -21.199 1.00 94.31 211 THR A N 1
ATOM 1573 C CA . THR A 1 211 ? 18.687 9.152 -21.120 1.00 94.31 211 THR A CA 1
ATOM 1574 C C . THR A 1 211 ? 20.036 8.465 -20.932 1.00 94.31 211 THR A C 1
ATOM 1576 O O . THR A 1 211 ? 20.945 8.719 -21.721 1.00 94.31 211 THR A O 1
ATOM 1579 N N . TYR A 1 212 ? 20.147 7.570 -19.949 1.00 90.12 212 TYR A N 1
ATOM 1580 C CA . TYR A 1 212 ? 21.364 6.827 -19.627 1.00 90.12 212 TYR A CA 1
ATOM 1581 C C . TYR A 1 212 ? 21.065 5.342 -19.395 1.00 90.12 212 TYR A C 1
ATOM 1583 O O . TYR A 1 212 ? 20.229 5.023 -18.550 1.00 90.12 212 TYR A O 1
ATOM 1591 N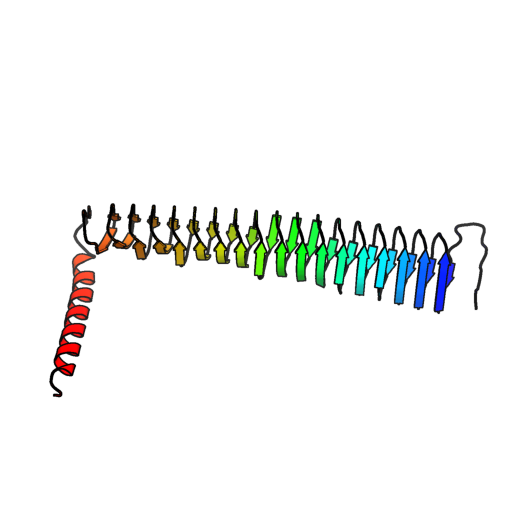 N . GLY A 1 213 ? 21.801 4.444 -20.054 1.00 91.19 213 GLY A N 1
ATOM 1592 C CA . GLY A 1 213 ? 21.850 3.034 -19.658 1.00 91.19 213 GLY A CA 1
ATOM 1593 C C . GLY A 1 213 ? 21.862 2.030 -20.804 1.00 91.19 213 GLY A C 1
ATOM 1594 O O . GLY A 1 213 ? 22.737 2.094 -21.663 1.00 91.19 213 GLY A O 1
ATOM 1595 N N . VAL A 1 214 ? 20.963 1.047 -20.753 1.00 89.19 214 VAL A N 1
ATOM 1596 C CA . VAL A 1 214 ? 20.846 -0.017 -21.761 1.00 89.19 214 VAL A CA 1
ATOM 1597 C C . VAL A 1 214 ? 19.399 -0.106 -22.210 1.00 89.19 214 VAL A C 1
ATOM 1599 O O . VAL A 1 214 ? 18.490 -0.061 -21.383 1.00 89.19 214 VAL A O 1
ATOM 1602 N N . THR A 1 215 ? 19.185 -0.241 -23.512 1.00 90.44 215 THR A N 1
ATOM 1603 C CA . THR A 1 215 ? 17.846 -0.330 -24.095 1.00 90.44 215 THR A CA 1
ATOM 1604 C C . THR A 1 215 ? 17.767 -1.513 -25.039 1.00 90.44 215 THR A C 1
ATOM 1606 O O . THR A 1 215 ? 18.606 -1.647 -25.926 1.00 90.44 215 THR A O 1
ATOM 1609 N N . VAL A 1 216 ? 16.754 -2.346 -24.856 1.00 90.56 216 VAL A N 1
ATOM 1610 C CA . VAL A 1 216 ? 16.340 -3.370 -25.810 1.00 90.56 216 VAL A CA 1
ATOM 1611 C C . VAL A 1 216 ? 14.921 -3.027 -26.229 1.00 90.56 216 VAL A C 1
ATOM 1613 O O . VAL A 1 216 ? 14.071 -2.837 -25.361 1.00 90.56 216 VAL A O 1
ATOM 1616 N N . GLY A 1 217 ? 14.667 -2.927 -27.525 1.00 88.12 217 GLY A N 1
ATOM 1617 C CA . GLY A 1 217 ? 13.300 -2.798 -28.003 1.00 88.12 217 GLY A CA 1
ATOM 1618 C C . GLY A 1 217 ? 13.168 -2.828 -29.506 1.00 88.12 217 GLY A C 1
ATOM 1619 O O . GLY A 1 217 ? 14.164 -2.992 -30.201 1.00 88.12 217 GLY A O 1
ATOM 1620 N N . ASN A 1 218 ? 11.951 -2.652 -30.007 1.00 83.00 218 ASN A N 1
ATOM 1621 C CA . ASN A 1 218 ? 11.668 -2.949 -31.408 1.00 83.00 218 ASN A CA 1
ATOM 1622 C C . ASN A 1 218 ? 11.519 -1.687 -32.263 1.00 83.00 218 ASN A C 1
ATOM 1624 O O . ASN A 1 218 ? 12.104 -1.635 -33.345 1.00 83.00 218 ASN A O 1
ATOM 1628 N N . GLN A 1 219 ? 10.760 -0.687 -31.800 1.00 87.75 219 GLN A N 1
ATOM 1629 C CA . GLN A 1 219 ? 10.352 0.468 -32.611 1.00 87.75 219 GLN A CA 1
ATOM 1630 C C . GLN A 1 219 ? 10.446 1.799 -31.847 1.00 87.75 219 GLN A C 1
ATOM 1632 O O . GLN A 1 219 ? 10.286 1.851 -30.628 1.00 87.75 219 GLN A O 1
ATOM 1637 N N . ASP A 1 220 ? 10.716 2.882 -32.584 1.00 88.88 220 ASP A N 1
ATOM 1638 C CA . ASP A 1 220 ? 10.699 4.272 -32.104 1.00 88.88 220 ASP A CA 1
ATOM 1639 C C . ASP A 1 220 ? 11.547 4.524 -30.843 1.00 88.88 220 ASP A C 1
ATOM 1641 O O . ASP A 1 220 ? 11.120 5.087 -29.831 1.00 88.88 220 ASP A O 1
ATOM 1645 N N . ILE A 1 221 ? 12.822 4.127 -30.907 1.00 87.56 221 ILE A N 1
ATOM 1646 C CA . ILE A 1 221 ? 13.744 4.224 -29.771 1.00 87.56 221 ILE A CA 1
ATOM 1647 C C . ILE A 1 221 ? 14.591 5.490 -29.858 1.00 87.56 221 ILE A C 1
ATOM 1649 O O . ILE A 1 221 ? 15.408 5.676 -30.762 1.00 87.56 221 ILE A O 1
ATOM 1653 N N . LYS A 1 222 ? 14.519 6.334 -28.829 1.00 89.81 222 LYS A N 1
ATOM 1654 C CA . LYS A 1 222 ? 15.364 7.522 -28.685 1.00 89.81 222 LYS A CA 1
ATOM 1655 C C . LYS A 1 222 ? 16.209 7.475 -27.425 1.00 89.81 222 LYS A C 1
ATOM 1657 O O . LYS A 1 222 ? 15.711 7.650 -26.313 1.00 89.81 222 LYS A O 1
ATOM 1662 N N . VAL A 1 223 ? 17.526 7.403 -27.601 1.00 87.25 223 VAL A N 1
ATOM 1663 C CA . VAL A 1 223 ? 18.470 7.366 -26.480 1.00 87.25 223 VAL A CA 1
ATOM 1664 C C . VAL A 1 223 ? 19.594 8.396 -26.569 1.00 87.25 223 VAL A C 1
ATOM 1666 O O . VAL A 1 223 ? 20.020 8.820 -27.649 1.00 87.25 223 VAL A O 1
ATOM 1669 N N . THR A 1 224 ? 20.081 8.830 -25.402 1.00 85.00 224 THR A N 1
ATOM 1670 C CA . THR A 1 224 ? 21.161 9.832 -25.324 1.00 85.00 224 THR A CA 1
ATOM 1671 C C . THR A 1 224 ? 22.518 9.201 -25.048 1.00 85.00 224 THR A C 1
ATOM 1673 O O . THR A 1 224 ? 23.411 9.404 -25.856 1.00 85.00 224 THR A O 1
ATOM 1676 N N . TYR A 1 225 ? 22.668 8.442 -23.961 1.00 80.56 225 TYR A N 1
ATOM 1677 C CA . TYR A 1 225 ? 23.906 7.769 -23.550 1.00 80.56 225 TYR A CA 1
ATOM 1678 C C . TYR A 1 225 ? 23.620 6.291 -23.279 1.00 80.56 225 TYR A C 1
ATOM 1680 O O . TYR A 1 225 ? 23.275 5.930 -22.153 1.00 80.56 225 TYR A O 1
ATOM 1688 N N . SER A 1 226 ? 23.692 5.436 -24.300 1.00 79.25 226 SER A N 1
ATOM 1689 C CA . SER A 1 226 ? 23.196 4.061 -24.152 1.00 79.25 226 SER A CA 1
ATOM 1690 C C . SER A 1 226 ? 23.906 3.027 -25.020 1.00 79.25 226 SER A C 1
ATOM 1692 O O . SER A 1 226 ? 24.519 3.350 -26.038 1.00 79.25 226 SER A O 1
ATOM 1694 N N . VAL A 1 227 ? 23.791 1.766 -24.612 1.00 80.56 227 VAL A N 1
ATOM 1695 C CA . VAL A 1 227 ? 23.892 0.625 -25.526 1.00 80.56 227 VAL A CA 1
ATOM 1696 C C . VAL A 1 227 ? 22.473 0.233 -25.916 1.00 80.56 227 VAL A C 1
ATOM 1698 O O . VAL A 1 227 ? 21.655 -0.052 -25.042 1.00 80.56 227 VAL A O 1
ATOM 1701 N N . THR A 1 228 ? 22.185 0.213 -27.213 1.00 82.25 228 THR A N 1
ATOM 1702 C CA . THR A 1 228 ? 20.849 -0.093 -27.728 1.00 82.25 228 THR A CA 1
ATOM 1703 C C . THR A 1 228 ? 20.867 -1.322 -28.616 1.00 82.25 228 THR A C 1
ATOM 1705 O O . THR A 1 228 ? 21.702 -1.431 -29.512 1.00 82.25 228 THR A O 1
ATOM 1708 N N . VAL A 1 229 ? 19.921 -2.220 -28.382 1.00 83.81 229 VAL A N 1
ATOM 1709 C CA . VAL A 1 229 ? 19.577 -3.309 -29.291 1.00 83.81 229 VAL A CA 1
ATOM 1710 C C . VAL A 1 229 ? 18.159 -3.069 -29.782 1.00 83.81 229 VAL A C 1
ATOM 1712 O O . VAL A 1 229 ? 17.279 -2.811 -28.962 1.00 83.81 229 VAL A O 1
ATOM 1715 N N . GLY A 1 230 ? 17.952 -3.129 -31.090 1.00 81.94 230 GLY A N 1
ATOM 1716 C CA . GLY A 1 230 ? 16.618 -3.026 -31.662 1.00 81.94 230 GLY A CA 1
ATOM 1717 C C . GLY A 1 230 ? 16.616 -2.885 -33.170 1.00 81.94 230 GLY A C 1
ATOM 1718 O O . GLY A 1 230 ? 17.681 -2.813 -33.777 1.00 81.94 230 GLY A O 1
ATOM 1719 N N . ASP A 1 231 ? 15.426 -2.777 -33.751 1.00 76.69 231 ASP A N 1
ATOM 1720 C CA . ASP A 1 231 ? 15.266 -2.968 -35.190 1.00 76.69 231 ASP A CA 1
ATOM 1721 C C . ASP A 1 231 ? 14.921 -1.685 -35.951 1.00 76.69 231 ASP A C 1
ATOM 1723 O O . ASP A 1 231 ? 15.652 -1.315 -36.868 1.00 76.69 231 ASP A O 1
ATOM 1727 N N . LEU A 1 232 ? 13.832 -0.998 -35.591 1.00 80.75 232 LEU A N 1
ATOM 1728 C CA . LEU A 1 232 ? 13.238 0.069 -36.401 1.00 80.75 232 LEU A CA 1
ATOM 1729 C C . LEU A 1 232 ? 13.297 1.434 -35.699 1.00 80.75 232 LEU A C 1
ATOM 1731 O O . LEU A 1 232 ? 13.056 1.548 -34.499 1.00 80.75 232 LEU A O 1
ATOM 1735 N N . ASP A 1 233 ? 13.600 2.481 -36.471 1.00 82.62 233 ASP A N 1
ATOM 1736 C CA . ASP A 1 233 ? 13.528 3.887 -36.048 1.00 82.62 233 ASP A CA 1
ATOM 1737 C C . ASP A 1 233 ? 14.318 4.214 -34.765 1.00 82.62 233 ASP A C 1
ATOM 1739 O O . ASP A 1 233 ? 13.855 4.871 -33.829 1.00 82.62 233 ASP A O 1
ATOM 1743 N N . ILE A 1 234 ? 15.589 3.793 -34.744 1.00 82.50 234 ILE A N 1
ATOM 1744 C CA . ILE A 1 234 ? 16.485 3.997 -33.602 1.00 82.50 234 ILE A CA 1
ATOM 1745 C C . ILE A 1 234 ? 17.356 5.238 -33.771 1.00 82.50 234 ILE A C 1
ATOM 1747 O O . ILE A 1 234 ? 18.171 5.368 -34.690 1.00 82.50 234 ILE A O 1
ATOM 1751 N N . LYS A 1 235 ? 17.278 6.126 -32.781 1.00 85.25 235 LYS A N 1
ATOM 1752 C CA . LYS A 1 235 ? 18.112 7.320 -32.670 1.00 85.25 235 LYS A CA 1
ATOM 1753 C C . LYS A 1 235 ? 18.955 7.307 -31.403 1.00 85.25 235 LYS A C 1
ATOM 1755 O O . LYS A 1 235 ? 18.456 7.554 -30.305 1.00 85.25 235 LYS A O 1
ATOM 1760 N N . VAL A 1 236 ? 20.268 7.157 -31.580 1.00 82.19 236 VAL A N 1
ATOM 1761 C CA . VAL A 1 236 ? 21.262 7.197 -30.495 1.00 82.19 236 VAL A CA 1
ATOM 1762 C C . VAL A 1 236 ? 22.169 8.413 -30.645 1.00 82.19 236 VAL A C 1
ATOM 1764 O O . VAL A 1 236 ? 22.754 8.637 -31.704 1.00 82.19 236 VAL A O 1
ATOM 1767 N N . THR A 1 237 ? 22.280 9.219 -29.584 1.00 84.31 237 THR A N 1
ATOM 1768 C CA . THR A 1 237 ? 23.149 10.414 -29.591 1.00 84.31 237 THR A CA 1
ATOM 1769 C C . THR A 1 237 ? 24.603 10.058 -29.281 1.00 84.31 237 THR A C 1
ATOM 1771 O O . THR A 1 237 ? 25.498 10.442 -30.023 1.00 84.31 237 THR A O 1
ATOM 1774 N N . TYR A 1 238 ? 24.831 9.307 -28.205 1.00 76.12 238 TYR A N 1
ATOM 1775 C CA . TYR A 1 238 ? 26.129 8.815 -27.759 1.00 76.12 238 TYR A CA 1
ATOM 1776 C C . TYR A 1 238 ? 25.963 7.360 -27.325 1.00 76.12 238 TYR A C 1
ATOM 1778 O O . TYR A 1 238 ? 25.204 7.063 -26.402 1.00 76.12 238 TYR A O 1
ATOM 1786 N N . GLY A 1 239 ? 26.645 6.432 -27.988 1.00 80.25 239 GLY A N 1
ATOM 1787 C CA . GLY A 1 239 ? 26.423 5.026 -27.688 1.00 80.25 239 GLY A CA 1
ATOM 1788 C C . GLY A 1 239 ? 26.806 4.065 -28.791 1.00 80.25 239 GLY A C 1
ATOM 1789 O O . GLY A 1 239 ? 27.396 4.448 -29.801 1.00 80.25 239 GLY A O 1
ATOM 1790 N N . VAL A 1 240 ? 26.439 2.810 -28.560 1.00 76.19 240 VAL A N 1
ATOM 1791 C CA . VAL A 1 240 ? 26.531 1.720 -29.531 1.00 76.19 240 VAL A CA 1
ATOM 1792 C C . VAL A 1 240 ? 25.120 1.231 -29.808 1.00 76.19 240 VAL A C 1
ATOM 1794 O O . VAL A 1 240 ? 24.308 1.136 -28.890 1.00 76.19 240 VAL A O 1
ATOM 1797 N N . THR A 1 241 ? 24.844 0.905 -31.062 1.00 73.12 241 THR A N 1
ATOM 1798 C CA . THR A 1 241 ? 23.562 0.345 -31.480 1.00 73.12 241 THR A CA 1
ATOM 1799 C C . THR A 1 241 ? 23.821 -0.939 -32.252 1.00 73.12 241 THR A C 1
ATOM 1801 O O . THR A 1 241 ? 24.773 -0.998 -33.033 1.00 73.12 241 THR A O 1
ATOM 1804 N N . VAL A 1 242 ? 23.000 -1.957 -32.022 1.00 76.69 242 VAL A N 1
ATOM 1805 C CA . VAL A 1 242 ? 23.027 -3.241 -32.728 1.00 76.69 242 VAL A CA 1
ATOM 1806 C C . VAL A 1 242 ? 21.608 -3.519 -33.221 1.00 76.69 242 VAL A C 1
ATOM 1808 O O . VAL A 1 242 ? 20.693 -3.533 -32.403 1.00 76.69 242 VAL A O 1
ATOM 1811 N N . GLY A 1 243 ? 21.429 -3.691 -34.530 1.00 69.94 243 GLY A N 1
ATOM 1812 C CA . GLY A 1 243 ? 20.110 -3.789 -35.154 1.00 69.94 243 GLY A CA 1
ATOM 1813 C C . GLY A 1 243 ? 20.175 -4.091 -36.645 1.00 69.94 243 GLY A C 1
ATOM 1814 O O . GLY A 1 243 ? 21.229 -3.901 -37.259 1.00 69.94 243 GLY A O 1
ATOM 1815 N N . ASP A 1 244 ? 19.058 -4.552 -37.209 1.00 54.19 244 ASP A N 1
ATOM 1816 C CA . ASP A 1 244 ? 19.004 -5.072 -38.579 1.00 54.19 244 ASP A CA 1
ATOM 1817 C C . ASP A 1 244 ? 18.677 -4.024 -39.666 1.00 54.19 244 ASP A C 1
ATOM 1819 O O . ASP A 1 244 ? 18.905 -4.320 -40.839 1.00 54.19 244 ASP A O 1
ATOM 1823 N N . LEU A 1 245 ? 18.225 -2.795 -39.355 1.00 50.62 245 LEU A N 1
ATOM 1824 C CA . LEU A 1 245 ? 17.844 -1.818 -40.398 1.00 50.62 245 LEU A CA 1
ATOM 1825 C C . LEU A 1 245 ? 17.956 -0.328 -39.976 1.00 50.62 245 LEU A C 1
ATOM 1827 O O . LEU A 1 245 ? 17.832 0.020 -38.809 1.00 50.62 245 LEU A O 1
ATOM 1831 N N . ASP A 1 246 ? 18.232 0.554 -40.950 1.00 49.22 246 ASP A N 1
ATOM 1832 C CA . ASP A 1 246 ? 18.158 2.036 -40.913 1.00 49.22 246 ASP A CA 1
ATOM 1833 C C . ASP A 1 246 ? 18.643 2.771 -39.641 1.00 49.22 246 ASP A C 1
ATOM 1835 O O . ASP A 1 246 ? 17.968 3.598 -39.027 1.00 49.22 246 ASP A O 1
ATOM 1839 N N . MET A 1 247 ? 19.912 2.552 -39.295 1.00 49.50 247 MET A N 1
ATOM 1840 C CA . MET A 1 247 ? 20.558 3.174 -38.138 1.00 49.50 247 MET A CA 1
ATOM 1841 C C . MET A 1 247 ? 21.167 4.551 -38.467 1.00 49.50 247 MET A C 1
ATOM 1843 O O . MET A 1 247 ? 22.240 4.647 -39.071 1.00 49.50 247 MET A O 1
ATOM 1847 N N . VAL A 1 248 ? 20.575 5.646 -37.977 1.00 49.34 248 VAL A N 1
ATOM 1848 C CA . VAL A 1 248 ? 21.235 6.970 -37.983 1.00 49.34 248 VAL A CA 1
ATOM 1849 C C . VAL A 1 248 ? 22.082 7.127 -36.716 1.00 49.34 248 VAL A C 1
ATOM 1851 O O . VAL A 1 248 ? 21.682 7.779 -35.749 1.00 49.34 248 VAL A O 1
ATOM 1854 N N . SER A 1 249 ? 23.285 6.545 -36.710 1.00 48.72 249 SER A N 1
ATOM 1855 C CA . SER A 1 249 ? 24.271 6.799 -35.650 1.00 48.72 249 SER A CA 1
ATOM 1856 C C . SER A 1 249 ? 25.048 8.093 -35.937 1.00 48.72 249 SER A C 1
ATOM 1858 O O . SER A 1 249 ? 25.683 8.251 -36.979 1.00 48.72 249 SER A O 1
ATOM 1860 N N . ARG A 1 250 ? 25.013 9.066 -35.017 1.00 43.75 250 ARG A N 1
ATOM 1861 C CA . ARG A 1 250 ? 25.944 10.209 -35.043 1.00 43.75 250 ARG A CA 1
ATOM 1862 C C . ARG A 1 250 ? 27.107 9.905 -34.111 1.00 43.75 250 ARG A C 1
ATOM 1864 O O . ARG A 1 250 ? 27.083 10.249 -32.938 1.00 43.75 250 ARG A O 1
ATOM 1871 N N . VAL A 1 251 ? 28.129 9.245 -34.642 1.00 42.22 251 VAL A N 1
ATOM 1872 C CA . VAL A 1 251 ? 29.367 8.978 -33.902 1.00 42.22 251 VAL A CA 1
ATOM 1873 C C . VAL A 1 251 ? 30.186 10.271 -33.806 1.00 42.22 251 VAL A C 1
ATOM 1875 O O . VAL A 1 251 ? 30.629 10.794 -34.826 1.00 42.22 251 VAL A O 1
ATOM 1878 N N . SER A 1 252 ? 30.426 10.786 -32.597 1.00 38.56 252 SER A N 1
ATOM 1879 C CA . SER A 1 252 ? 31.504 11.756 -32.350 1.00 38.56 252 SER A CA 1
ATOM 1880 C C . SER A 1 252 ? 32.816 10.999 -32.062 1.00 38.56 252 SER A C 1
ATOM 1882 O O . SER A 1 252 ? 32.869 10.250 -31.082 1.00 38.56 252 SER A O 1
ATOM 1884 N N . PRO A 1 253 ? 33.864 11.142 -32.898 1.00 44.91 253 PRO A N 1
ATOM 1885 C CA . PRO A 1 253 ? 35.078 10.334 -32.815 1.00 44.91 253 PRO A CA 1
ATOM 1886 C C . PRO A 1 253 ? 36.122 10.960 -31.880 1.00 44.91 253 PRO A C 1
ATOM 1888 O O . PRO A 1 253 ? 36.610 12.044 -32.180 1.00 44.91 253 PRO A O 1
ATOM 1891 N N . SER A 1 254 ? 36.522 10.254 -30.811 1.00 43.53 254 SER A N 1
ATOM 1892 C CA . SER A 1 254 ? 37.931 10.266 -30.351 1.00 43.53 254 SER A CA 1
ATOM 1893 C C . SER A 1 254 ? 38.257 9.355 -29.160 1.00 43.53 254 SER A C 1
ATOM 1895 O O . SER A 1 254 ? 39.370 8.845 -29.125 1.00 43.53 254 SER A O 1
ATOM 1897 N N . GLU A 1 255 ? 37.353 9.091 -28.210 1.00 44.53 255 GLU A N 1
ATOM 1898 C CA . GLU A 1 255 ? 37.777 8.429 -26.949 1.00 44.53 255 GLU A CA 1
ATOM 1899 C C . GLU A 1 255 ? 37.113 7.072 -26.673 1.00 44.53 255 GLU A C 1
ATOM 1901 O O . GLU A 1 255 ? 37.769 6.155 -26.179 1.00 44.53 255 GLU A O 1
ATOM 1906 N N . LEU A 1 256 ? 35.856 6.869 -27.086 1.00 46.91 256 LEU A N 1
ATOM 1907 C CA . LEU A 1 256 ? 35.163 5.587 -26.886 1.00 46.91 256 LEU A CA 1
ATOM 1908 C C . LEU A 1 256 ? 35.615 4.495 -27.872 1.00 46.91 256 LEU A C 1
ATOM 1910 O O . LEU A 1 256 ? 35.606 3.311 -27.534 1.00 46.91 256 LEU A O 1
ATOM 1914 N N . HIS A 1 257 ? 36.037 4.893 -29.079 1.00 47.22 257 HIS A N 1
ATOM 1915 C CA . HIS A 1 257 ? 36.371 3.967 -30.165 1.00 47.22 257 HIS A CA 1
ATOM 1916 C C . HIS A 1 257 ? 37.512 3.018 -29.779 1.00 47.22 257 HIS A C 1
ATOM 1918 O O . HIS A 1 257 ? 37.421 1.830 -30.054 1.00 47.22 257 HIS A O 1
ATOM 1924 N N . ASN A 1 258 ? 38.534 3.492 -29.059 1.00 42.38 258 ASN A N 1
ATOM 1925 C CA . ASN A 1 258 ? 39.700 2.667 -28.728 1.00 42.38 258 ASN A CA 1
ATOM 1926 C C . ASN A 1 258 ? 39.476 1.722 -27.539 1.00 42.38 258 ASN A C 1
ATOM 1928 O O . ASN A 1 258 ? 40.098 0.665 -27.483 1.00 42.38 258 ASN A O 1
ATOM 1932 N N . HIS A 1 259 ? 38.602 2.070 -26.589 1.00 46.75 259 HIS A N 1
ATOM 1933 C CA . HIS A 1 259 ? 38.362 1.230 -25.411 1.00 46.75 259 HIS A CA 1
ATOM 1934 C C . HIS A 1 259 ? 37.245 0.208 -25.654 1.00 46.75 259 HIS A C 1
ATOM 1936 O O . HIS A 1 259 ? 37.395 -0.962 -25.306 1.00 46.75 259 HIS A O 1
ATOM 1942 N N . ALA A 1 260 ? 36.164 0.618 -26.327 1.00 50.50 260 ALA A N 1
ATOM 1943 C CA . ALA A 1 260 ? 35.053 -0.271 -26.657 1.00 50.50 260 ALA A CA 1
ATOM 1944 C C . ALA A 1 260 ? 35.431 -1.293 -27.743 1.00 50.50 260 ALA A C 1
ATOM 1946 O O . ALA A 1 260 ? 35.133 -2.473 -27.570 1.00 50.50 260 ALA A O 1
ATOM 1947 N N . MET A 1 261 ? 36.164 -0.899 -28.802 1.00 48.41 261 MET A N 1
ATOM 1948 C CA . MET A 1 261 ? 36.681 -1.877 -29.777 1.00 48.41 261 MET A CA 1
ATOM 1949 C C . MET A 1 261 ? 37.637 -2.872 -29.131 1.00 48.41 261 MET A C 1
ATOM 1951 O O . MET A 1 261 ? 37.583 -4.048 -29.462 1.00 48.41 261 MET A O 1
ATOM 1955 N N . LYS A 1 262 ? 38.483 -2.439 -28.189 1.00 46.47 262 LYS A N 1
ATOM 1956 C CA . LYS A 1 262 ? 39.400 -3.349 -27.498 1.00 46.47 262 LYS A CA 1
ATOM 1957 C C . LYS A 1 262 ? 38.642 -4.402 -26.684 1.00 46.47 262 LYS A C 1
ATOM 1959 O O . LYS A 1 262 ? 38.916 -5.583 -26.832 1.00 46.47 262 LYS A O 1
ATOM 1964 N N . ILE A 1 263 ? 37.635 -3.997 -25.908 1.00 56.38 263 ILE A N 1
ATOM 1965 C CA . ILE A 1 263 ? 36.817 -4.927 -25.109 1.00 56.38 263 ILE A CA 1
ATOM 1966 C C . ILE A 1 263 ? 36.018 -5.888 -26.005 1.00 56.38 263 ILE A C 1
ATOM 1968 O O . ILE A 1 263 ? 35.926 -7.078 -25.707 1.00 56.38 263 ILE A O 1
ATOM 1972 N N . ILE A 1 264 ? 35.456 -5.398 -27.114 1.00 52.19 264 ILE A N 1
ATOM 1973 C CA . ILE A 1 264 ? 34.687 -6.228 -28.053 1.00 52.19 264 ILE A CA 1
ATOM 1974 C C . ILE A 1 264 ? 35.603 -7.223 -28.782 1.00 52.19 264 ILE A C 1
ATOM 1976 O O . ILE A 1 264 ? 35.271 -8.404 -28.854 1.00 52.19 264 ILE A O 1
ATOM 1980 N N . VAL A 1 265 ? 36.771 -6.786 -29.269 1.00 53.09 265 VAL A N 1
ATOM 1981 C CA . VAL A 1 265 ? 37.757 -7.655 -29.937 1.00 53.09 265 VAL A CA 1
ATOM 1982 C C . VAL A 1 265 ? 38.319 -8.702 -28.971 1.00 53.09 265 VAL A C 1
ATOM 1984 O O . VAL A 1 265 ? 38.393 -9.876 -29.337 1.00 53.09 265 VAL A O 1
ATOM 1987 N N . ASP A 1 266 ? 38.640 -8.318 -27.733 1.00 54.03 266 ASP A N 1
ATOM 1988 C CA . ASP A 1 266 ? 39.163 -9.236 -26.712 1.00 54.03 266 ASP A CA 1
ATOM 1989 C C . ASP A 1 266 ? 38.118 -10.307 -26.334 1.00 54.03 266 ASP A C 1
ATOM 1991 O O . ASP A 1 266 ? 38.442 -11.495 -26.249 1.00 54.03 266 ASP A O 1
ATOM 1995 N N . ASN A 1 267 ? 36.840 -9.929 -26.203 1.00 51.97 267 ASN A N 1
ATOM 1996 C CA . ASN A 1 267 ? 35.756 -10.873 -25.908 1.00 51.97 267 ASN A CA 1
ATOM 1997 C C . ASN A 1 267 ? 35.426 -11.794 -27.094 1.00 51.97 267 ASN A C 1
ATOM 1999 O O . ASN A 1 267 ? 35.158 -12.982 -26.894 1.00 51.97 267 ASN A O 1
ATOM 2003 N N . PHE A 1 268 ? 35.492 -11.292 -28.331 1.00 51.59 268 PHE A N 1
ATOM 2004 C CA . PHE A 1 268 ? 35.266 -12.110 -29.526 1.00 51.59 268 PHE A CA 1
ATOM 2005 C C . PHE A 1 268 ? 36.414 -13.110 -29.755 1.00 51.59 268 PHE A C 1
ATOM 2007 O O . PHE A 1 268 ? 36.175 -14.270 -30.097 1.00 51.59 268 PHE A O 1
ATOM 2014 N N . ALA A 1 269 ? 37.664 -12.710 -29.491 1.00 46.53 269 ALA A N 1
ATOM 2015 C CA . ALA A 1 269 ? 38.827 -13.599 -29.530 1.00 46.53 269 ALA A CA 1
ATOM 2016 C C . ALA A 1 269 ? 38.785 -14.675 -28.425 1.00 46.53 269 ALA A C 1
ATOM 2018 O O . ALA A 1 269 ? 39.126 -15.837 -28.676 1.00 46.53 269 ALA A O 1
ATOM 2019 N N . ALA A 1 270 ? 38.319 -14.331 -27.220 1.00 50.16 270 ALA A N 1
ATOM 2020 C CA . ALA A 1 270 ? 38.126 -15.282 -26.121 1.00 50.16 270 ALA A CA 1
ATOM 2021 C C . ALA A 1 270 ? 37.021 -16.317 -26.418 1.00 50.16 270 ALA A C 1
ATOM 2023 O O . ALA A 1 270 ? 37.199 -17.510 -26.165 1.00 50.16 270 ALA A O 1
ATOM 2024 N N . ALA A 1 271 ? 35.905 -15.897 -27.021 1.00 51.84 271 ALA A N 1
ATOM 2025 C CA . ALA A 1 271 ? 34.826 -16.804 -27.418 1.00 51.84 271 ALA A CA 1
ATOM 2026 C C . ALA A 1 271 ? 35.265 -17.783 -28.525 1.00 51.84 271 ALA A C 1
ATOM 2028 O O . ALA A 1 271 ? 35.003 -18.985 -28.432 1.00 51.84 271 ALA A O 1
ATOM 2029 N N . ASN A 1 272 ? 36.005 -17.301 -29.532 1.00 46.03 272 ASN A N 1
ATOM 2030 C CA . ASN A 1 272 ? 36.495 -18.144 -30.628 1.00 46.03 272 ASN A CA 1
ATOM 2031 C C . ASN A 1 272 ? 37.616 -19.106 -30.204 1.00 46.03 272 ASN A C 1
ATOM 2033 O O . ASN A 1 272 ? 37.667 -20.241 -30.677 1.00 46.03 272 ASN A O 1
ATOM 2037 N N . SER A 1 273 ? 38.500 -18.693 -29.291 1.00 48.53 273 SER A N 1
ATOM 2038 C CA . SER A 1 273 ? 39.535 -19.580 -28.739 1.00 48.53 273 SER A CA 1
ATOM 2039 C C . SER A 1 273 ? 38.936 -20.665 -27.834 1.00 48.53 273 SER A C 1
ATOM 2041 O O . SER A 1 273 ? 39.347 -21.821 -27.918 1.00 48.53 273 SER A O 1
ATOM 2043 N N . SER A 1 274 ? 37.898 -20.348 -27.055 1.00 48.09 274 SER A N 1
ATOM 2044 C CA . SER A 1 274 ? 37.169 -21.331 -26.238 1.00 48.09 274 SER A CA 1
ATOM 2045 C C . SER A 1 274 ? 36.428 -22.378 -27.090 1.00 48.09 274 SER A C 1
ATOM 2047 O O . SER A 1 274 ? 36.474 -23.574 -26.789 1.00 48.09 274 SER A O 1
ATOM 2049 N N . GLN A 1 275 ? 35.827 -21.974 -28.218 1.00 47.66 275 GLN A N 1
ATOM 2050 C CA . GLN A 1 275 ? 35.188 -22.915 -29.151 1.00 47.66 275 GLN A CA 1
ATOM 2051 C C . GLN A 1 275 ? 36.186 -23.763 -29.957 1.00 47.66 275 GLN A C 1
ATOM 2053 O O . GLN A 1 275 ? 35.906 -24.929 -30.244 1.00 47.66 275 GLN A O 1
ATOM 2058 N N . GLN A 1 276 ? 37.372 -23.232 -30.274 1.00 39.34 276 GLN A N 1
ATOM 2059 C CA . GLN A 1 276 ? 38.458 -24.002 -30.898 1.00 39.34 276 GLN A CA 1
ATOM 2060 C C . GLN A 1 276 ? 39.000 -25.093 -29.954 1.00 39.34 276 GLN A C 1
ATOM 2062 O O . GLN A 1 276 ? 39.246 -26.214 -30.394 1.00 39.34 276 GLN A O 1
ATOM 2067 N N . PHE A 1 277 ? 39.104 -24.826 -28.646 1.00 37.88 277 PHE A N 1
ATOM 2068 C CA . PHE A 1 277 ? 39.558 -25.824 -27.666 1.00 37.88 277 PHE A CA 1
ATOM 2069 C C . PHE A 1 277 ? 38.530 -26.930 -27.372 1.00 37.88 277 PHE A C 1
ATOM 2071 O O . PHE A 1 277 ? 38.930 -28.052 -27.061 1.00 37.88 277 PHE A O 1
ATOM 2078 N N . GLN A 1 278 ? 37.224 -26.672 -27.517 1.00 42.72 278 GLN A N 1
ATOM 2079 C CA . GLN A 1 278 ? 36.201 -27.723 -27.396 1.00 42.72 278 GLN A CA 1
ATOM 2080 C C . GLN A 1 278 ? 36.073 -28.613 -28.646 1.00 42.72 278 GLN A C 1
ATOM 2082 O O . GLN A 1 278 ? 35.552 -29.721 -28.542 1.00 42.72 278 GLN A O 1
ATOM 2087 N N . ARG A 1 279 ? 36.604 -28.195 -29.806 1.00 39.09 279 ARG A N 1
ATOM 2088 C CA . ARG A 1 279 ? 36.615 -29.000 -31.045 1.00 39.09 279 ARG A CA 1
ATOM 2089 C C . ARG A 1 279 ? 37.856 -29.886 -31.247 1.00 39.09 279 ARG A C 1
ATOM 2091 O O . ARG A 1 279 ? 37.878 -30.632 -32.215 1.00 39.09 279 ARG A O 1
ATOM 2098 N N . ILE A 1 280 ? 38.852 -29.860 -30.351 1.00 41.66 280 ILE A N 1
ATOM 2099 C CA . ILE A 1 280 ? 40.098 -30.665 -30.458 1.00 41.66 280 ILE A CA 1
ATOM 2100 C C . ILE A 1 280 ? 40.099 -31.899 -29.512 1.00 41.66 280 ILE A C 1
ATOM 2102 O O . ILE A 1 280 ? 41.110 -32.575 -29.344 1.00 41.66 280 ILE A O 1
ATOM 2106 N N . LYS A 1 281 ? 38.963 -32.256 -28.893 1.00 44.62 281 LYS A N 1
ATOM 2107 C CA . LYS A 1 281 ? 38.824 -33.466 -28.045 1.00 44.62 281 LYS A CA 1
ATOM 2108 C C . LYS A 1 281 ? 37.836 -34.517 -28.576 1.00 44.62 281 LYS A C 1
ATOM 2110 O O . LYS A 1 281 ? 37.191 -35.195 -27.779 1.00 44.62 281 LYS A O 1
ATOM 2115 N N . LEU A 1 282 ? 37.765 -34.677 -29.898 1.00 37.72 282 LEU A N 1
ATOM 2116 C CA . LEU A 1 282 ? 37.201 -35.844 -30.590 1.00 37.72 282 LEU A CA 1
ATOM 2117 C C . LEU A 1 282 ? 38.060 -36.172 -31.813 1.00 37.72 282 LEU A C 1
ATOM 2119 O O . LEU A 1 282 ? 38.367 -35.220 -32.564 1.00 37.72 282 LEU A O 1
#

Secondary structure (DSSP, 8-state):
-------SS---EEEEEEEEEEEEEEEEEEEEEEEEEEEEEEEEEEEEEEEEEEEEEEEEEEEEEEEEEEEEEEEEEEEEEEEEEEEEEEEEEEEEEEEESSEEEEEEEEEEESSEEEEEEEEEEESSEEEEEEEEEEESS-EEEEEEEEEESS-EEEEEEEEEEEEEEEEEEEEEEEEEEEEEEEEEEEEEEEEEEEEEEEEEEEEEEEEEEEEEESSSEEEEEEEEE-SSSEEEEEEEEE-SS--EE-PPPSSHHHHHHHHHHHHHHHHHHHHHHHTS--

Foldseek 3Di:
DQDQDDDPDDRAGEEADDEEEEEEHYDYADDEYEYEDNAHYADDEYEYEECHHYADEEYEYEENAEYEEYEYDYEEDYHYEDEEYAYEYHHDYEEYEADYEEDEHYAEEEYEYEYDYDYAEYEYEYEEDEHYADEEYEYEYHYHYAEYEYEYEENADYAYYEYEYEYCHHYAEDEYEYEENADYADDEYEYEYCADYAEEEYEYEENAEYEAEEYEYEENHDYEHYEYEYEYNHHYNHYHYHYDDDDPDPDDDDDCVVVVVVVVVVVVVVVVVVVVVVVPPD

Sequence (282 aa):
MRQTLTCKYKKVLLVTYGVTVGDLDIKVTYGVTVGDLDIKVTYGVTVGDLDIKVTYGVTVGDLDIKVTYGVIVGDLDIKVTYGVTVGDLDIKVTYDVTVGDLDIKVTYGVTVGDLDIKVTYGVTVGDLDIKVTYGVTVGDLDIKVTYGVTVGNQDIKVTYGVTVGDLDIKVTYGVTVGDLDIKVTYGVTVGDLDIKVTYGVTVGDLDIKVTYGVTVGNQDIKVTYSVTVGDLDIKVTYGVTVGDLDMVSRVSPSELHNHAMKIIVDNFAAANSSQQFQRIKL

pLDDT: mean 85.0, std 18.93, range [34.12, 98.75]